Protein AF-L1I9V6-F1 (afdb_monomer)

Sequence (217 aa):
MFQSLVSAFLAAYLTDRIFLHDGFLMEEFLDFPRFTSTNYSQIFHLFGSRHVFLNSQYFMYTGVQDMMLCDDLSSRFSEQFVFLESDQYFAGLLINNDYYALELQRLFGDKMFGIISSFLFQLRPEIDREVTEFYEANLAGRRSVGIHVRTHTLGHPGKCASLAGGATSYGEDELIPAVMLVTDNPSIRQEAYRNLGDQLVIREGPITRSNLEGQVD

Nearest PDB structures (foldseek):
  3six-assembly1_A  TM=5.657E-01  e=7.111E-04  Bradyrhizobium sp. WM9
  2hhc-assembly1_A  TM=5.957E-01  e=1.174E-03  Bradyrhizobium sp. WM9
  6x5h-assembly2_C  TM=5.525E-01  e=7.571E-04  Homo sapiens
  3siw-assembly1_A  TM=5.805E-01  e=3.002E-03  Bradyrhizobium sp. WM9
  2ocx-assembly1_A  TM=5.418E-01  e=3.002E-03  Bradyrhizobium sp. WM9

Foldseek 3Di:
DLLVLLQQVVLCVLQVHDDADPCVVPVQWWDQPVCNPRHVVVVCVVQNPVRDVVQEDEDEPVPCLCVLQEHRSNVVRPGPYYHYHDPDNNVVSNCNYPVCVVVCCVPANPRSSVVSSVNRTDTDPLLVVVVVVLCVVQPPPFAADEDEDEDDPDPDLVVRLVVVVVQPPDPPPDGRGAYEYHYPDVVNVVSCCVPVPSSYDYDPDDSDRDPPVPDDD

Solvent-accessible surface area (backbone atoms only — not comparable to full-atom values): 13152 Å² total; per-residue (Å²): 79,74,48,16,53,50,23,52,44,50,55,20,60,76,49,80,43,87,71,59,46,83,52,80,86,44,62,80,55,30,39,39,88,91,51,83,77,31,48,51,71,54,51,39,72,74,62,32,58,70,55,48,62,77,37,49,43,81,43,54,49,95,80,37,58,66,48,49,29,71,50,59,56,57,74,68,61,70,50,86,38,77,46,78,49,58,68,53,68,50,46,70,36,36,53,67,9,85,90,38,22,69,58,46,46,70,76,38,48,99,43,40,68,60,57,49,44,62,71,55,46,40,66,31,70,72,54,46,48,52,54,46,55,50,37,60,76,73,45,60,99,50,58,69,45,82,44,78,49,77,82,73,93,64,97,59,76,73,67,62,60,57,62,62,62,68,74,63,83,62,63,100,85,59,80,82,48,36,35,37,52,47,64,82,44,70,66,60,52,55,50,44,51,74,75,45,48,92,32,55,42,67,80,81,74,76,87,74,78,76,77,75,90,73,78,86,131

Radius of gyration: 22.08 Å; Cα contacts (8 Å, |Δi|>4): 228; chains: 1; bounding box: 55×36×51 Å

Structure (mmCIF, N/CA/C/O backbone):
data_AF-L1I9V6-F1
#
_entry.id   AF-L1I9V6-F1
#
loop_
_atom_site.group_PDB
_atom_site.id
_atom_site.type_symbol
_atom_site.label_atom_id
_atom_site.label_alt_id
_atom_site.label_comp_id
_atom_site.label_asym_id
_atom_site.label_entity_id
_atom_site.label_seq_id
_atom_site.pdbx_PDB_ins_code
_atom_site.Cartn_x
_atom_site.Cartn_y
_atom_site.Cartn_z
_atom_site.occupancy
_atom_site.B_iso_or_equiv
_atom_site.auth_seq_id
_atom_site.auth_comp_id
_atom_site.auth_asym_id
_atom_s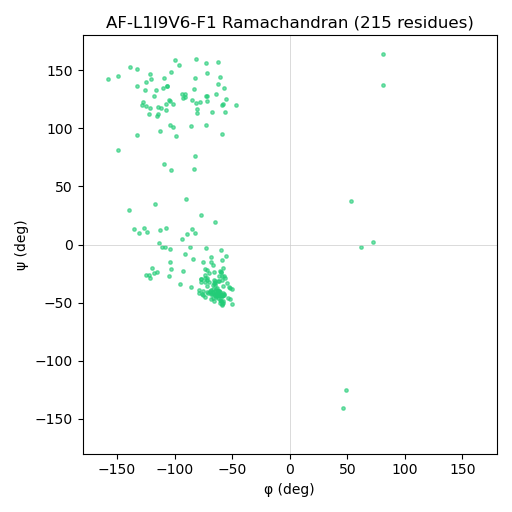ite.auth_atom_id
_atom_site.pdbx_PDB_model_num
ATOM 1 N N . MET A 1 1 ? -1.255 5.259 -0.948 1.00 74.25 1 MET A N 1
ATOM 2 C CA . MET A 1 1 ? 0.188 5.213 -0.606 1.00 74.25 1 MET A CA 1
ATOM 3 C C . MET A 1 1 ? 0.663 3.803 -0.241 1.00 74.25 1 MET A C 1
ATOM 5 O O . MET A 1 1 ? 1.306 3.201 -1.081 1.00 74.25 1 MET A O 1
ATOM 9 N N . PHE A 1 2 ? 0.297 3.193 0.901 1.00 84.19 2 PHE A N 1
ATOM 10 C CA . PHE A 1 2 ? 0.685 1.788 1.195 1.00 84.19 2 PHE A CA 1
ATOM 11 C C . PHE A 1 2 ? 0.312 0.798 0.095 1.00 84.19 2 PHE A C 1
ATOM 13 O O . PHE A 1 2 ? 1.106 -0.026 -0.349 1.00 84.19 2 PHE A O 1
ATOM 20 N N . GLN A 1 3 ? -0.921 0.930 -0.373 1.00 89.31 3 GLN A N 1
ATOM 21 C CA . GLN A 1 3 ? -1.469 0.101 -1.429 1.00 89.31 3 GLN A CA 1
ATOM 22 C C . GLN A 1 3 ? -0.742 0.258 -2.768 1.00 89.31 3 GLN A C 1
ATOM 24 O O . GLN A 1 3 ? -0.550 -0.737 -3.470 1.00 89.31 3 GLN A O 1
ATOM 29 N N . SER A 1 4 ? -0.306 1.471 -3.114 1.00 89.88 4 SER A N 1
ATOM 30 C CA . SER A 1 4 ? 0.431 1.693 -4.356 1.00 89.88 4 SER A CA 1
ATOM 31 C C . SER A 1 4 ? 1.845 1.123 -4.278 1.00 89.88 4 SER A C 1
ATOM 33 O O . SER A 1 4 ? 2.281 0.514 -5.247 1.00 89.88 4 SER A O 1
ATOM 35 N N . LEU A 1 5 ? 2.510 1.185 -3.118 1.00 89.94 5 LEU A N 1
ATOM 36 C CA . LEU A 1 5 ? 3.811 0.533 -2.905 1.00 89.94 5 LEU A CA 1
ATOM 37 C C . LEU A 1 5 ? 3.730 -0.995 -3.026 1.00 89.94 5 LEU A C 1
ATOM 39 O O . LEU A 1 5 ? 4.548 -1.588 -3.722 1.00 89.94 5 LEU A O 1
ATOM 43 N N . VAL A 1 6 ? 2.714 -1.630 -2.428 1.00 92.25 6 VAL A N 1
ATOM 44 C CA . VAL A 1 6 ? 2.461 -3.078 -2.602 1.00 92.25 6 VAL A CA 1
ATOM 45 C C . VAL A 1 6 ? 2.280 -3.430 -4.077 1.00 92.25 6 VAL A C 1
ATOM 47 O O . VAL A 1 6 ? 2.829 -4.418 -4.559 1.00 92.25 6 VAL A O 1
ATOM 50 N N . SER A 1 7 ? 1.520 -2.610 -4.800 1.00 93.62 7 SER A N 1
ATOM 51 C CA . SER A 1 7 ? 1.242 -2.838 -6.217 1.00 93.62 7 SER A CA 1
ATOM 52 C C . SER A 1 7 ? 2.486 -2.637 -7.089 1.00 93.62 7 SER A C 1
ATOM 54 O O . SER A 1 7 ? 2.742 -3.434 -7.987 1.00 93.62 7 SER A O 1
ATOM 56 N N . ALA A 1 8 ? 3.296 -1.616 -6.799 1.00 92.44 8 ALA A N 1
ATOM 57 C CA . ALA A 1 8 ? 4.539 -1.336 -7.510 1.00 92.44 8 ALA A CA 1
ATOM 58 C C . ALA A 1 8 ? 5.608 -2.405 -7.246 1.00 92.44 8 ALA A C 1
ATOM 60 O O . ALA A 1 8 ? 6.283 -2.833 -8.180 1.00 92.44 8 ALA A O 1
ATOM 61 N N . PHE A 1 9 ? 5.714 -2.897 -6.008 1.00 93.38 9 PHE A N 1
ATOM 62 C CA . PHE A 1 9 ? 6.562 -4.044 -5.690 1.00 93.38 9 PHE A CA 1
ATOM 63 C C . PHE A 1 9 ? 6.142 -5.286 -6.477 1.00 93.38 9 PHE A C 1
ATOM 65 O O . PHE A 1 9 ? 6.995 -5.977 -7.024 1.00 93.38 9 PHE A O 1
ATOM 72 N N . LEU A 1 10 ? 4.836 -5.552 -6.580 1.00 94.75 10 LEU A N 1
ATOM 73 C CA . LEU A 1 10 ? 4.344 -6.689 -7.353 1.00 94.75 10 LEU A CA 1
ATOM 74 C C . LEU A 1 10 ? 4.690 -6.564 -8.840 1.00 94.75 10 LEU A C 1
ATOM 76 O O . LEU A 1 10 ? 5.146 -7.530 -9.440 1.00 94.75 10 LEU A O 1
ATOM 80 N N . ALA A 1 11 ? 4.530 -5.374 -9.423 1.00 94.44 11 ALA A N 1
ATOM 81 C CA . ALA A 1 11 ? 4.930 -5.123 -10.805 1.00 94.44 11 ALA A CA 1
ATOM 82 C C . ALA A 1 11 ? 6.442 -5.324 -11.010 1.00 94.44 11 ALA A C 1
ATOM 84 O O . ALA A 1 11 ? 6.854 -5.905 -12.011 1.00 94.44 11 ALA A O 1
ATOM 85 N N . ALA A 1 12 ? 7.272 -4.898 -10.052 1.00 94.19 12 ALA A N 1
ATOM 86 C CA . ALA A 1 12 ? 8.711 -5.142 -10.092 1.00 94.19 12 ALA A CA 1
ATOM 87 C C . ALA A 1 12 ? 9.039 -6.643 -9.999 1.00 94.19 12 ALA A C 1
ATOM 89 O O . ALA A 1 12 ? 9.844 -7.136 -10.782 1.00 94.19 12 ALA A O 1
ATOM 90 N N . TYR A 1 13 ? 8.366 -7.380 -9.110 1.00 94.38 13 TYR A N 1
ATOM 91 C CA . TYR A 1 13 ? 8.517 -8.830 -8.973 1.00 94.38 13 TYR A CA 1
ATOM 92 C C . TYR A 1 13 ? 8.175 -9.578 -10.268 1.00 94.38 13 TYR A C 1
ATOM 94 O O . TYR A 1 13 ? 8.966 -10.393 -10.723 1.00 94.38 13 TYR A O 1
ATOM 102 N N . LEU A 1 14 ? 7.035 -9.262 -10.891 1.00 94.88 14 LEU A N 1
ATOM 103 C CA . LEU A 1 14 ? 6.565 -9.917 -12.121 1.00 94.88 14 LEU A CA 1
ATOM 104 C C . LEU A 1 14 ? 7.439 -9.639 -13.350 1.00 94.88 14 LEU A C 1
ATOM 106 O O . LEU A 1 14 ? 7.329 -10.341 -14.351 1.00 94.88 14 LEU A O 1
ATOM 110 N N . THR A 1 15 ? 8.271 -8.601 -13.290 1.00 94.88 15 THR A N 1
ATOM 111 C CA . THR A 1 15 ? 9.128 -8.172 -14.403 1.00 94.88 15 THR A CA 1
ATOM 112 C C . THR A 1 15 ? 10.614 -8.374 -14.116 1.00 94.88 15 THR A C 1
ATOM 114 O O . THR A 1 15 ? 11.450 -7.835 -14.839 1.00 94.88 15 THR A O 1
ATOM 117 N N . ASP A 1 16 ? 10.953 -9.123 -13.059 1.00 94.06 16 ASP A N 1
ATOM 118 C CA . ASP A 1 16 ? 12.329 -9.364 -12.603 1.00 94.06 16 ASP A CA 1
ATOM 119 C C . ASP A 1 16 ? 13.136 -8.067 -12.376 1.00 94.06 16 ASP A C 1
ATOM 121 O O . ASP A 1 16 ? 14.338 -7.977 -12.648 1.00 94.06 16 ASP A O 1
ATOM 125 N N . ARG A 1 17 ? 12.474 -7.022 -11.863 1.00 92.69 17 ARG A N 1
ATOM 126 C CA . ARG A 1 17 ? 13.063 -5.698 -11.622 1.00 92.69 17 ARG A CA 1
ATOM 127 C C . ARG A 1 17 ? 13.371 -5.456 -10.153 1.00 92.69 17 ARG A C 1
ATOM 129 O O . ARG A 1 17 ? 12.662 -5.888 -9.246 1.00 92.69 17 ARG A O 1
ATOM 136 N N . ILE A 1 18 ? 14.418 -4.666 -9.922 1.00 90.75 18 ILE A N 1
ATOM 137 C CA . ILE A 1 18 ? 14.729 -4.141 -8.592 1.00 90.75 18 ILE A CA 1
ATOM 138 C C . ILE A 1 18 ? 13.690 -3.077 -8.237 1.00 90.75 18 ILE A C 1
ATOM 140 O O . ILE A 1 18 ? 13.521 -2.091 -8.954 1.00 90.75 18 ILE A O 1
ATOM 144 N N . PHE A 1 19 ? 13.021 -3.274 -7.105 1.00 90.38 19 PHE A N 1
ATOM 145 C CA . PHE A 1 19 ? 12.087 -2.307 -6.550 1.00 90.38 19 PHE A CA 1
ATOM 146 C C . PHE A 1 19 ? 12.839 -1.214 -5.783 1.00 90.38 19 PHE A C 1
ATOM 148 O O . PHE A 1 19 ? 13.566 -1.507 -4.833 1.00 90.38 19 PHE A O 1
ATOM 155 N N . LEU A 1 20 ? 12.645 0.040 -6.194 1.00 88.56 20 LEU A N 1
ATOM 156 C CA . LEU A 1 20 ? 13.129 1.232 -5.499 1.00 88.56 20 LEU A CA 1
ATOM 157 C C . LEU A 1 20 ? 11.938 2.127 -5.156 1.00 88.56 20 LEU A C 1
ATOM 159 O O . LEU A 1 20 ? 10.976 2.192 -5.922 1.00 88.56 20 LEU A O 1
ATOM 163 N N . HIS A 1 21 ? 12.000 2.828 -4.027 1.00 84.62 21 HIS A N 1
ATOM 164 C CA . HIS A 1 21 ? 10.910 3.685 -3.570 1.00 84.62 21 HIS A CA 1
ATOM 165 C C . HIS A 1 21 ? 11.432 5.001 -2.994 1.00 84.62 21 HIS A C 1
ATOM 167 O O . HIS A 1 21 ? 12.538 5.077 -2.467 1.00 84.62 21 HIS A O 1
ATOM 173 N N . ASP A 1 22 ? 10.612 6.046 -3.065 1.00 74.44 22 ASP A N 1
ATOM 174 C CA . ASP A 1 22 ? 10.814 7.249 -2.260 1.00 74.44 22 ASP A CA 1
ATOM 175 C C . ASP A 1 22 ? 9.889 7.160 -1.051 1.00 74.44 22 ASP A C 1
ATOM 177 O O . ASP A 1 22 ? 8.686 7.417 -1.126 1.00 74.44 22 ASP A O 1
ATOM 181 N N . GLY A 1 23 ? 10.428 6.622 0.040 1.00 61.19 23 GLY A N 1
ATOM 182 C CA . GLY A 1 23 ? 9.666 6.262 1.231 1.00 61.19 23 GLY A CA 1
ATOM 183 C C . GLY A 1 23 ? 9.451 7.408 2.209 1.00 61.19 23 GLY A C 1
ATOM 184 O O . GLY A 1 23 ? 9.041 7.119 3.327 1.00 61.19 23 GLY A O 1
ATOM 185 N N . PHE A 1 24 ? 9.710 8.667 1.831 1.00 60.31 24 PHE A N 1
ATOM 186 C CA . PHE A 1 24 ? 9.844 9.783 2.779 1.00 60.31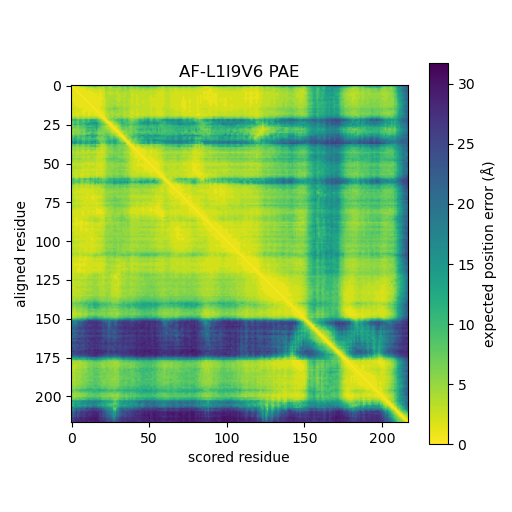 24 PHE A CA 1
ATOM 187 C C . PHE A 1 24 ? 8.697 9.895 3.799 1.00 60.31 24 PHE A C 1
ATOM 189 O O . PHE A 1 24 ? 8.927 10.167 4.969 1.00 60.31 24 PHE A O 1
ATOM 196 N N . LEU A 1 25 ? 7.453 9.632 3.387 1.00 56.88 25 LEU A N 1
ATOM 197 C CA . LEU A 1 25 ? 6.286 9.714 4.279 1.00 56.88 25 LEU A CA 1
ATOM 198 C C . LEU A 1 25 ? 6.037 8.445 5.113 1.00 56.88 25 LEU A C 1
ATOM 200 O O . LEU A 1 25 ? 5.197 8.454 6.009 1.00 56.88 25 LEU A O 1
ATOM 204 N N . MET A 1 26 ? 6.705 7.338 4.792 1.00 63.84 26 MET A N 1
ATOM 205 C CA . MET A 1 26 ? 6.476 6.016 5.382 1.00 63.84 26 MET A CA 1
ATOM 206 C C . MET A 1 26 ? 7.565 5.628 6.387 1.00 63.84 26 MET A C 1
ATOM 208 O O . MET A 1 26 ? 7.254 4.908 7.333 1.00 63.84 26 MET A O 1
ATOM 212 N N . GLU A 1 27 ? 8.789 6.148 6.233 1.00 66.44 27 GLU A N 1
ATOM 213 C CA . GLU A 1 27 ? 9.902 5.973 7.187 1.00 66.44 27 GLU A CA 1
ATOM 214 C C . GLU A 1 27 ? 9.560 6.476 8.599 1.00 66.44 27 GLU A C 1
ATOM 216 O O . GLU A 1 27 ? 10.163 6.056 9.582 1.00 66.44 27 GLU A O 1
ATOM 221 N N . GLU A 1 28 ? 8.551 7.342 8.733 1.00 67.94 28 GLU A N 1
ATOM 222 C CA . GLU A 1 28 ? 8.072 7.802 10.038 1.00 67.94 28 GLU A CA 1
ATOM 223 C C . GLU A 1 28 ? 7.478 6.663 10.884 1.00 67.94 28 GLU A C 1
ATOM 225 O O . GLU A 1 28 ? 7.680 6.624 12.099 1.00 67.94 28 GLU A O 1
ATOM 230 N N . PHE A 1 29 ? 6.757 5.735 10.250 1.00 64.06 29 PHE A N 1
ATOM 231 C CA . PHE A 1 29 ? 5.959 4.711 10.936 1.00 64.06 29 PHE A CA 1
ATOM 232 C C . PHE A 1 29 ? 6.463 3.295 10.694 1.00 64.06 29 PHE A C 1
ATOM 234 O O . PHE A 1 29 ? 6.175 2.392 11.485 1.00 64.06 29 PHE A O 1
ATOM 241 N N . LEU A 1 30 ? 7.173 3.091 9.587 1.00 71.69 30 LEU A N 1
ATOM 242 C CA . LEU A 1 30 ? 7.540 1.775 9.111 1.00 71.69 30 LEU A CA 1
ATOM 243 C C . LEU A 1 30 ? 9.005 1.713 8.734 1.00 71.69 30 LEU A C 1
ATOM 245 O O . LEU A 1 30 ? 9.522 2.563 8.014 1.00 71.69 30 LEU A O 1
ATOM 249 N N . ASP A 1 31 ? 9.622 0.625 9.159 1.00 71.50 31 ASP A N 1
ATOM 250 C CA . ASP A 1 31 ? 10.885 0.184 8.624 1.00 71.50 31 ASP A CA 1
ATOM 251 C C . ASP A 1 31 ? 10.656 -0.604 7.335 1.00 71.50 31 ASP A C 1
ATOM 253 O O . ASP A 1 31 ? 9.725 -1.408 7.194 1.00 71.50 31 ASP A O 1
ATOM 257 N N . PHE A 1 32 ? 11.584 -0.396 6.407 1.00 73.31 32 PHE A N 1
ATOM 258 C CA . PHE A 1 32 ? 11.745 -1.173 5.188 1.00 73.31 32 PHE A CA 1
ATOM 259 C C . PHE A 1 32 ? 13.020 -2.010 5.330 1.00 73.31 32 PHE A C 1
ATOM 261 O O . PHE A 1 32 ? 14.020 -1.743 4.661 1.00 73.31 32 PHE A O 1
ATOM 268 N N . PRO A 1 33 ? 13.042 -3.024 6.214 1.00 59.59 33 PRO A N 1
ATOM 269 C CA . PRO A 1 33 ? 14.274 -3.714 6.613 1.00 59.59 33 PRO A CA 1
ATOM 270 C C . PRO A 1 33 ? 14.994 -4.388 5.439 1.00 59.59 33 PRO A C 1
ATOM 272 O O . PRO A 1 33 ? 16.197 -4.625 5.492 1.00 59.59 33 PRO A O 1
ATOM 275 N N . ARG A 1 34 ? 14.263 -4.697 4.362 1.00 66.38 34 ARG A N 1
ATOM 276 C CA . ARG A 1 34 ? 14.794 -5.333 3.149 1.00 66.38 34 ARG A CA 1
ATOM 277 C C . ARG A 1 34 ? 15.254 -4.334 2.086 1.00 66.38 34 ARG A C 1
ATOM 279 O O . ARG A 1 34 ? 15.849 -4.748 1.098 1.00 66.38 34 ARG A O 1
ATOM 286 N N . PHE A 1 35 ? 14.983 -3.047 2.294 1.00 69.69 35 PHE A N 1
ATOM 287 C CA . PHE A 1 35 ? 15.141 -1.983 1.307 1.00 69.69 35 PHE A CA 1
ATOM 288 C C . PHE A 1 35 ? 15.711 -0.692 1.931 1.00 69.69 35 PHE A C 1
ATOM 290 O O . PHE A 1 35 ? 15.481 0.410 1.450 1.00 69.69 35 PHE A O 1
ATOM 297 N N . THR A 1 36 ? 16.526 -0.823 2.983 1.00 58.00 36 THR A N 1
ATOM 298 C CA . THR A 1 36 ? 17.087 0.274 3.805 1.00 58.00 36 THR A CA 1
ATOM 299 C C . THR A 1 36 ? 17.949 1.302 3.053 1.00 58.00 36 THR A C 1
ATOM 301 O O . THR A 1 36 ? 18.400 2.281 3.637 1.00 58.00 36 THR A O 1
ATOM 304 N N . SER A 1 37 ? 18.203 1.091 1.761 1.00 59.53 37 SER A N 1
ATOM 305 C CA . SER A 1 37 ? 19.014 1.955 0.893 1.00 59.53 37 SER A CA 1
ATOM 306 C C . SER A 1 37 ? 18.374 2.211 -0.477 1.00 59.53 37 SER A C 1
ATOM 308 O O . SER A 1 37 ? 19.025 2.742 -1.372 1.00 59.53 37 SER A O 1
ATOM 310 N N . THR A 1 38 ? 17.092 1.888 -0.672 1.00 62.44 38 THR A N 1
ATOM 311 C CA . THR A 1 38 ? 16.447 1.979 -1.991 1.00 62.44 38 THR A CA 1
ATOM 312 C C . THR A 1 38 ? 15.796 3.320 -2.282 1.00 62.44 38 THR A C 1
ATOM 314 O O . THR A 1 38 ? 14.733 3.365 -2.901 1.00 62.44 38 THR A O 1
ATOM 317 N N . ASN A 1 39 ? 16.427 4.419 -1.871 1.00 74.00 39 ASN A N 1
ATOM 318 C CA . ASN A 1 39 ? 16.006 5.728 -2.348 1.00 74.00 39 ASN A CA 1
ATOM 319 C C . ASN A 1 39 ? 16.317 5.806 -3.846 1.00 74.00 39 ASN A C 1
ATOM 321 O O . ASN A 1 39 ? 17.485 5.802 -4.246 1.00 74.00 39 ASN A O 1
ATOM 325 N N . TYR A 1 40 ? 15.279 5.891 -4.680 1.00 81.00 40 TYR A N 1
ATOM 326 C CA . TYR A 1 40 ? 15.462 5.933 -6.130 1.00 81.00 40 TYR A CA 1
ATOM 327 C C . TYR A 1 40 ? 16.316 7.135 -6.574 1.00 81.00 40 TYR A C 1
ATOM 329 O O . TYR A 1 40 ? 16.988 7.043 -7.593 1.00 81.00 40 TYR A O 1
ATOM 337 N N . SER A 1 41 ? 16.398 8.218 -5.791 1.00 81.12 41 SER A N 1
ATOM 338 C CA . SER A 1 41 ? 17.284 9.362 -6.058 1.00 81.12 41 SER A CA 1
ATOM 339 C C . SER A 1 41 ? 18.755 8.949 -6.200 1.00 81.12 41 SER A C 1
ATOM 341 O O . SER A 1 41 ? 19.502 9.561 -6.965 1.00 81.12 41 SER A O 1
ATOM 343 N N . GLN A 1 42 ? 19.178 7.865 -5.536 1.00 80.88 42 GLN A N 1
ATOM 344 C CA . GLN A 1 42 ? 20.537 7.333 -5.662 1.00 80.88 42 GLN A CA 1
ATOM 345 C C . GLN A 1 42 ? 20.868 6.885 -7.093 1.00 80.88 42 GLN A C 1
ATOM 347 O O . GLN A 1 42 ? 22.028 6.972 -7.498 1.00 80.88 42 GLN A O 1
ATOM 352 N N . ILE A 1 43 ? 19.879 6.489 -7.905 1.00 87.25 43 ILE A N 1
ATOM 353 C CA . ILE A 1 43 ? 20.131 6.088 -9.299 1.00 87.25 43 ILE A CA 1
ATOM 354 C C . ILE A 1 43 ? 20.637 7.265 -10.140 1.00 87.25 43 ILE A C 1
ATOM 356 O O . ILE A 1 43 ? 21.478 7.076 -11.016 1.00 87.25 43 ILE A O 1
ATOM 360 N N . PHE A 1 44 ? 20.194 8.491 -9.846 1.00 89.31 44 PHE A N 1
ATOM 361 C CA . PHE A 1 44 ? 20.653 9.689 -10.553 1.00 89.31 44 PHE A CA 1
ATOM 362 C C . PHE A 1 44 ? 22.104 10.017 -10.209 1.00 89.31 44 PHE A C 1
ATOM 364 O O . PHE A 1 44 ? 22.839 10.489 -11.075 1.00 89.31 44 PHE A O 1
ATOM 371 N N . HIS A 1 45 ? 22.535 9.716 -8.982 1.00 87.06 45 HIS A N 1
ATOM 372 C CA . HIS A 1 45 ? 23.931 9.847 -8.574 1.00 87.06 45 HIS A CA 1
ATOM 373 C C . HIS A 1 45 ? 24.823 8.772 -9.206 1.00 87.06 45 HIS A C 1
ATOM 375 O O . HIS A 1 45 ? 25.929 9.084 -9.638 1.00 87.06 45 HIS A O 1
ATOM 381 N N . LEU A 1 46 ? 24.345 7.526 -9.287 1.00 89.00 46 LEU A N 1
ATOM 382 C CA . LEU A 1 46 ? 25.121 6.395 -9.806 1.00 89.00 46 LEU A CA 1
ATOM 383 C C . LEU A 1 46 ? 25.262 6.406 -11.332 1.00 89.00 46 LEU A C 1
ATOM 385 O O . LEU A 1 46 ? 26.345 6.151 -11.852 1.00 89.00 46 LEU A O 1
ATOM 389 N N . PHE A 1 47 ? 24.178 6.693 -12.053 1.00 91.25 47 P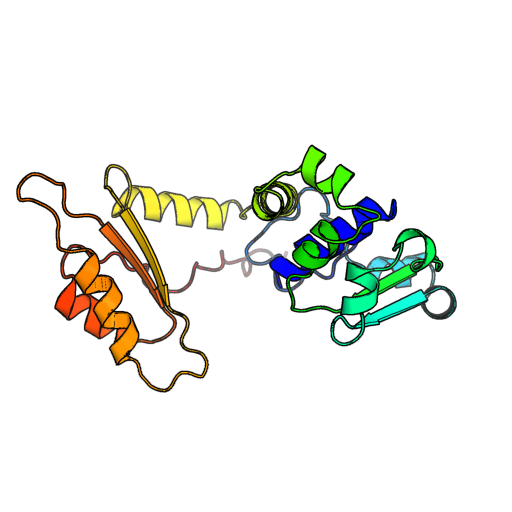HE A N 1
ATOM 390 C CA . PHE A 1 47 ? 24.144 6.604 -13.516 1.00 91.25 47 PHE A CA 1
ATOM 391 C C . PHE A 1 47 ? 24.218 7.970 -14.212 1.00 91.25 47 PHE A C 1
ATOM 393 O O . PHE A 1 47 ? 24.498 8.041 -15.407 1.00 91.25 47 PHE A O 1
ATOM 400 N N . GLY A 1 48 ? 23.995 9.062 -13.479 1.00 94.25 48 GLY A N 1
ATOM 401 C CA . GLY A 1 48 ? 23.922 10.414 -14.022 1.00 94.25 48 GLY A CA 1
ATOM 402 C C . GLY A 1 48 ? 22.556 10.727 -14.639 1.00 94.25 48 GLY A C 1
ATOM 403 O O . GLY A 1 48 ? 21.981 9.936 -15.390 1.00 94.25 48 GLY A O 1
ATOM 404 N N . SER A 1 49 ? 22.042 11.931 -14.376 1.00 93.38 49 SER A N 1
ATOM 405 C CA . SER A 1 49 ? 20.661 12.303 -14.720 1.00 93.38 49 SER A CA 1
ATOM 406 C C . SER A 1 49 ? 20.325 12.178 -16.204 1.00 93.38 49 SER A C 1
ATOM 408 O O . SER A 1 49 ? 19.218 11.780 -16.554 1.00 93.38 49 SER A O 1
ATOM 410 N N . ARG A 1 50 ? 21.281 12.482 -17.090 1.00 95.00 50 ARG A N 1
ATOM 411 C CA . ARG A 1 50 ? 21.073 12.372 -18.540 1.00 95.00 50 ARG A CA 1
ATOM 412 C C . ARG A 1 50 ? 20.891 10.921 -18.987 1.00 95.00 50 ARG A C 1
ATOM 414 O O . ARG A 1 50 ? 20.047 10.669 -19.839 1.00 95.00 50 ARG A O 1
ATOM 421 N N . HIS A 1 51 ? 21.672 9.990 -18.435 1.00 95.44 51 HIS A N 1
ATOM 422 C CA . HIS A 1 51 ? 21.553 8.567 -18.766 1.00 95.44 51 HIS A CA 1
ATOM 423 C C . HIS A 1 51 ? 20.220 8.014 -18.275 1.00 95.44 51 HIS A C 1
ATOM 425 O O . HIS A 1 51 ? 19.514 7.368 -19.043 1.00 95.44 51 HIS A O 1
ATOM 431 N N . VAL A 1 52 ? 19.850 8.336 -17.032 1.00 94.06 52 VAL A N 1
ATOM 432 C CA . VAL A 1 52 ? 18.566 7.924 -16.455 1.00 94.06 52 VAL A CA 1
ATOM 433 C C . VAL A 1 52 ? 17.408 8.429 -17.309 1.00 94.06 52 VAL A C 1
ATOM 435 O O . VAL A 1 52 ? 16.579 7.631 -17.724 1.00 94.06 52 VAL A O 1
ATOM 438 N N . PHE A 1 53 ? 17.391 9.719 -17.654 1.00 92.56 53 PHE A N 1
ATOM 439 C CA . PHE A 1 53 ? 16.320 10.306 -18.461 1.00 92.56 53 PHE A CA 1
ATOM 440 C C . PHE A 1 53 ? 16.165 9.631 -19.833 1.00 92.56 53 PHE A C 1
ATOM 442 O O . PHE A 1 53 ? 15.049 9.330 -20.246 1.00 92.56 53 PHE A O 1
ATOM 449 N N . LEU A 1 54 ? 17.275 9.357 -20.530 1.00 94.75 54 LEU A N 1
ATOM 450 C CA . LEU A 1 54 ? 17.246 8.778 -21.879 1.00 94.75 54 LEU A CA 1
ATOM 451 C C . LEU A 1 54 ? 16.867 7.292 -21.920 1.00 94.75 54 LEU A C 1
ATOM 453 O O . LEU A 1 54 ? 16.450 6.827 -22.973 1.00 94.75 54 LEU A O 1
ATOM 457 N N . ASN A 1 55 ? 17.022 6.567 -20.812 1.00 96.31 55 ASN A N 1
ATOM 458 C CA . ASN A 1 55 ? 16.758 5.126 -20.721 1.00 96.31 55 ASN A CA 1
ATOM 459 C C . ASN A 1 55 ? 15.626 4.847 -19.722 1.00 96.31 55 ASN A C 1
ATOM 461 O O . ASN A 1 55 ? 15.687 3.881 -18.955 1.00 96.31 55 ASN A O 1
ATOM 465 N N . SER A 1 56 ? 14.640 5.750 -19.667 1.00 95.12 56 SER A N 1
ATOM 466 C CA . SER A 1 56 ? 13.517 5.662 -18.738 1.00 95.12 56 SER A CA 1
ATOM 467 C C . SER A 1 56 ? 12.165 5.591 -19.428 1.00 95.12 56 SER A C 1
ATOM 469 O O . SER A 1 56 ? 11.899 6.289 -20.405 1.00 95.12 56 SER A O 1
ATOM 471 N N . GLN A 1 57 ? 11.286 4.783 -18.848 1.00 94.38 57 GLN A N 1
ATOM 472 C CA . GLN A 1 57 ? 9.849 4.808 -19.076 1.00 94.38 57 GLN A CA 1
ATOM 473 C C . GLN A 1 57 ? 9.154 5.410 -17.862 1.00 94.38 57 GLN A C 1
ATOM 475 O O . GLN A 1 57 ? 9.479 5.072 -16.724 1.00 94.38 57 GLN A O 1
ATOM 480 N N . TYR A 1 58 ? 8.185 6.287 -18.111 1.00 91.62 58 TYR A N 1
ATOM 481 C CA . TYR A 1 58 ? 7.388 6.926 -17.072 1.00 91.62 58 TYR A CA 1
ATOM 482 C C . TYR A 1 58 ? 5.920 6.551 -17.224 1.00 91.62 58 TYR A C 1
ATOM 484 O O . TYR A 1 58 ? 5.335 6.725 -18.294 1.00 91.62 58 TYR A O 1
ATOM 492 N N . PHE A 1 59 ? 5.319 6.078 -16.139 1.00 89.56 59 PHE A N 1
ATOM 493 C CA . PHE A 1 59 ? 3.931 5.656 -16.093 1.00 89.56 59 PHE A CA 1
ATOM 494 C C . PHE A 1 59 ? 3.218 6.347 -14.934 1.00 89.56 59 PHE A C 1
ATOM 496 O O . PHE A 1 59 ? 3.558 6.149 -13.770 1.00 89.56 59 PHE A O 1
ATOM 503 N N . MET A 1 60 ? 2.181 7.119 -15.254 1.00 85.69 60 MET A N 1
ATOM 504 C CA . MET A 1 60 ? 1.200 7.580 -14.272 1.00 85.69 60 MET A CA 1
ATOM 505 C C . MET A 1 60 ? 0.025 6.617 -14.250 1.00 85.69 60 MET A C 1
ATOM 507 O O . MET A 1 60 ? -0.559 6.332 -15.298 1.00 85.69 60 MET A O 1
ATOM 511 N N . TYR A 1 61 ? -0.359 6.159 -13.056 1.00 76.38 61 TYR A N 1
ATOM 512 C CA . TYR A 1 61 ? -1.405 5.149 -12.901 1.00 76.38 61 TYR A CA 1
ATOM 513 C C . TYR A 1 61 ? -2.713 5.485 -13.626 1.00 76.38 61 TYR A C 1
ATOM 515 O O . TYR A 1 61 ? -3.347 4.598 -14.193 1.00 76.38 61 TYR A O 1
ATOM 523 N N . THR A 1 62 ? -3.101 6.762 -13.638 1.00 74.38 62 THR A N 1
ATOM 524 C CA . THR A 1 62 ? -4.372 7.230 -14.205 1.00 74.38 62 THR A CA 1
ATOM 525 C C . THR A 1 62 ? -4.565 6.910 -15.690 1.00 74.38 62 THR A C 1
ATOM 527 O O . THR A 1 62 ? -5.701 7.012 -16.148 1.00 74.38 62 THR A O 1
ATOM 530 N N . GLY A 1 63 ? -3.520 6.497 -16.417 1.00 71.81 63 GLY A N 1
ATOM 531 C CA . GLY A 1 63 ? -3.599 6.092 -17.824 1.00 71.81 63 GLY A CA 1
ATOM 532 C C . GLY A 1 63 ? -3.023 4.712 -18.148 1.00 71.81 63 GLY A C 1
ATOM 533 O O . GLY A 1 63 ? -2.768 4.441 -19.317 1.00 71.81 63 GLY A O 1
ATOM 534 N N . VAL A 1 64 ? -2.768 3.855 -17.154 1.00 80.00 64 VAL A N 1
ATOM 535 C CA . VAL A 1 64 ? -2.124 2.543 -17.375 1.00 80.00 64 VAL A CA 1
ATOM 536 C C . VAL A 1 64 ? -2.930 1.358 -16.857 1.00 80.00 64 VAL A C 1
ATOM 538 O O . VAL A 1 64 ? -2.417 0.247 -16.811 1.00 80.00 64 VAL A O 1
ATOM 541 N N . GLN A 1 65 ? -4.189 1.558 -16.476 1.00 88.56 65 GLN A N 1
ATOM 542 C CA . GLN A 1 65 ? -5.039 0.488 -15.950 1.00 88.56 65 GLN A CA 1
ATOM 543 C C . GLN A 1 65 ? -5.223 -0.635 -16.975 1.00 88.56 65 GLN A C 1
ATOM 545 O O . GLN A 1 65 ? -5.054 -1.798 -16.623 1.00 88.56 65 GLN A O 1
ATOM 550 N N . ASP A 1 66 ? -5.476 -0.282 -18.238 1.00 88.38 66 ASP A N 1
ATOM 551 C CA . ASP A 1 66 ? -5.607 -1.252 -19.331 1.00 88.38 66 ASP A CA 1
ATOM 552 C C . ASP A 1 66 ? -4.304 -2.030 -19.542 1.00 88.38 66 ASP A C 1
ATOM 554 O O . ASP A 1 66 ? -4.332 -3.245 -19.702 1.00 88.38 66 ASP A O 1
ATOM 558 N N . MET A 1 67 ? -3.151 -1.354 -19.454 1.00 89.81 67 MET A N 1
ATOM 559 C CA . MET A 1 67 ? -1.845 -2.017 -19.521 1.00 89.81 67 MET A CA 1
ATOM 560 C C . MET A 1 67 ? -1.662 -2.997 -18.354 1.00 89.81 67 MET A C 1
ATOM 562 O O . MET A 1 67 ? -1.256 -4.133 -18.565 1.00 89.81 67 MET A O 1
ATOM 566 N N . MET A 1 68 ? -1.991 -2.588 -17.125 1.00 92.19 68 MET A N 1
ATOM 567 C CA . MET A 1 68 ? -1.873 -3.451 -15.943 1.00 92.19 68 MET A CA 1
ATOM 568 C C . MET A 1 68 ? -2.827 -4.651 -16.001 1.00 92.19 68 MET A C 1
ATOM 570 O O . MET A 1 68 ? -2.506 -5.709 -15.465 1.00 92.19 68 MET A O 1
ATOM 574 N N . LEU A 1 69 ? -3.989 -4.501 -16.636 1.00 94.06 69 LEU A N 1
ATOM 575 C CA . LEU A 1 69 ? -4.993 -5.556 -16.736 1.00 94.06 69 LEU A CA 1
ATOM 576 C C . LEU A 1 69 ? -4.747 -6.513 -17.910 1.00 94.06 69 LEU A C 1
ATOM 578 O O . LEU A 1 69 ? -5.017 -7.698 -17.771 1.00 94.06 69 LEU A O 1
ATOM 582 N N . CYS A 1 70 ? -4.262 -6.021 -19.050 1.00 94.06 70 CYS A N 1
ATOM 583 C CA . CYS A 1 70 ? -4.302 -6.775 -20.306 1.00 94.06 70 CYS A CA 1
ATOM 584 C C . CYS A 1 70 ? -2.928 -7.088 -20.905 1.00 94.06 70 CYS A C 1
ATOM 586 O O . CYS A 1 70 ? -2.822 -8.029 -21.690 1.00 94.06 70 CYS A O 1
ATOM 588 N N . ASP A 1 71 ? -1.893 -6.304 -20.599 1.00 94.81 71 ASP A N 1
ATOM 589 C CA . ASP A 1 71 ? -0.599 -6.444 -21.264 1.00 94.81 71 ASP A CA 1
ATOM 590 C C . ASP A 1 71 ? 0.382 -7.303 -20.458 1.00 94.81 71 ASP A C 1
ATOM 592 O O . ASP A 1 71 ? 0.348 -7.341 -19.225 1.00 94.81 71 ASP A O 1
ATOM 596 N N . ASP A 1 72 ? 1.332 -7.915 -21.169 1.00 95.50 72 ASP A N 1
ATOM 597 C CA . ASP A 1 72 ? 2.563 -8.424 -20.571 1.00 95.50 72 ASP A CA 1
ATOM 598 C C . ASP A 1 72 ? 3.480 -7.247 -20.201 1.00 95.50 72 ASP A C 1
ATOM 600 O O . ASP A 1 72 ? 4.144 -6.637 -21.049 1.00 95.50 72 ASP A O 1
ATOM 604 N N . LEU A 1 73 ? 3.522 -6.928 -18.910 1.00 94.19 73 LEU A N 1
ATOM 605 C CA . LEU A 1 73 ? 4.407 -5.934 -18.319 1.00 94.19 73 LEU A CA 1
ATOM 606 C C . LEU A 1 73 ? 5.880 -6.182 -18.632 1.00 94.19 73 LEU A C 1
ATOM 608 O O . LEU A 1 73 ? 6.598 -5.203 -18.799 1.00 94.19 73 LEU A O 1
ATOM 612 N N . SER A 1 74 ? 6.346 -7.425 -18.768 1.00 92.12 74 SER A N 1
ATOM 613 C CA . SER A 1 74 ? 7.750 -7.694 -19.111 1.00 92.12 74 SER A CA 1
ATOM 614 C C . SER A 1 74 ? 8.086 -7.197 -20.516 1.00 92.12 74 SER A C 1
ATOM 616 O O . SER A 1 74 ? 9.180 -6.691 -20.754 1.00 92.12 74 SER A O 1
ATOM 618 N N . SER A 1 75 ? 7.120 -7.253 -21.439 1.00 92.31 75 SER A N 1
ATOM 619 C CA . SER A 1 75 ? 7.255 -6.647 -22.764 1.00 92.31 75 SER A CA 1
ATOM 620 C C . SER A 1 75 ? 7.063 -5.128 -22.747 1.00 92.31 75 SER A C 1
ATOM 622 O O . SER A 1 75 ? 7.642 -4.439 -23.589 1.00 92.31 75 SER A O 1
ATOM 624 N N . ARG A 1 76 ? 6.216 -4.595 -21.859 1.00 92.12 76 ARG A N 1
ATOM 625 C CA . ARG A 1 76 ? 5.925 -3.152 -21.786 1.00 92.12 76 ARG A CA 1
ATOM 626 C C . ARG A 1 76 ? 7.012 -2.362 -21.082 1.00 92.12 76 ARG A C 1
ATOM 628 O O . ARG A 1 76 ? 7.335 -1.257 -21.507 1.00 92.12 76 ARG A O 1
ATOM 635 N N . PHE A 1 77 ? 7.566 -2.926 -20.021 1.00 94.06 77 PHE A N 1
ATOM 636 C CA . PHE A 1 77 ? 8.687 -2.384 -19.278 1.00 94.06 77 PHE A CA 1
ATOM 637 C C . PHE A 1 77 ? 9.958 -2.774 -20.023 1.00 94.06 77 PHE A C 1
ATOM 639 O O . PHE A 1 77 ? 10.658 -3.707 -19.640 1.00 94.06 77 PHE A O 1
ATOM 646 N N . SER A 1 78 ? 10.231 -2.081 -21.123 1.00 93.25 78 SER A N 1
ATOM 647 C CA . SER A 1 78 ? 11.363 -2.377 -22.004 1.00 93.25 78 SER A CA 1
ATOM 648 C C . SER A 1 78 ? 12.614 -1.572 -21.659 1.00 93.25 78 SER A C 1
ATOM 650 O O . SER A 1 78 ? 13.719 -1.985 -21.997 1.00 93.25 78 SER A O 1
ATOM 652 N N . GLU A 1 79 ? 12.458 -0.430 -20.986 1.00 95.75 79 GLU A N 1
ATOM 653 C CA . GLU A 1 79 ? 13.579 0.451 -20.658 1.00 95.75 79 GLU A CA 1
ATOM 654 C C . GLU A 1 79 ? 14.351 -0.002 -19.414 1.00 95.75 79 GLU A C 1
ATOM 656 O O . GLU A 1 79 ? 13.844 -0.738 -18.557 1.00 95.75 79 GLU A O 1
ATOM 661 N N . GLN A 1 80 ? 15.596 0.467 -19.287 1.00 94.31 80 GLN A N 1
ATOM 662 C CA . GLN A 1 80 ? 16.439 0.162 -18.128 1.00 94.31 80 GLN A CA 1
ATOM 663 C C . GLN A 1 80 ? 15.781 0.642 -16.827 1.00 94.31 80 GLN A C 1
ATOM 665 O O . GLN A 1 80 ? 15.735 -0.103 -15.846 1.00 94.31 80 GLN A O 1
ATOM 670 N N . PHE A 1 81 ? 15.235 1.858 -16.833 1.00 94.50 81 PHE A N 1
ATOM 671 C CA . PHE A 1 81 ? 14.549 2.452 -15.690 1.00 94.50 81 PHE A CA 1
ATOM 672 C C . PHE A 1 81 ? 13.049 2.554 -15.959 1.00 94.50 81 PHE A C 1
ATOM 674 O O . PHE A 1 81 ? 12.624 3.009 -17.019 1.00 94.50 81 PHE A O 1
ATOM 681 N N . VAL A 1 82 ? 12.238 2.169 -14.977 1.00 94.31 82 VAL A N 1
ATOM 682 C CA . VAL A 1 82 ? 10.781 2.315 -15.031 1.00 94.31 82 VAL A CA 1
ATOM 683 C C . VAL A 1 82 ? 10.332 3.089 -13.805 1.00 94.31 82 VAL A C 1
ATOM 685 O O . VAL A 1 82 ? 10.549 2.660 -12.674 1.00 94.31 82 VAL A O 1
ATOM 688 N N . PHE A 1 83 ? 9.711 4.234 -14.046 1.00 92.75 83 PHE A N 1
ATOM 689 C CA . PHE A 1 83 ? 9.142 5.098 -13.026 1.00 92.75 83 PHE A CA 1
ATOM 690 C C . PHE A 1 83 ? 7.630 4.929 -13.037 1.00 92.75 83 PHE A C 1
ATOM 692 O O . PHE A 1 83 ? 6.986 5.126 -14.067 1.00 92.75 83 PHE A O 1
ATOM 699 N N . LEU A 1 84 ? 7.074 4.560 -11.888 1.00 90.38 84 LEU A N 1
ATOM 700 C CA . LEU A 1 84 ? 5.645 4.343 -11.721 1.00 90.38 84 LEU A CA 1
ATOM 701 C C . LEU A 1 84 ? 5.115 5.252 -10.614 1.00 90.38 84 LEU A C 1
ATOM 703 O O . LEU A 1 84 ? 5.427 5.067 -9.438 1.00 90.38 84 LEU A O 1
ATOM 707 N N . GLU A 1 85 ? 4.291 6.219 -10.997 1.00 89.12 85 GLU A N 1
ATOM 708 C CA . GLU A 1 85 ? 3.640 7.155 -10.086 1.00 89.12 85 GLU A CA 1
ATOM 709 C C . GLU A 1 85 ? 2.182 6.727 -9.864 1.00 89.12 85 GLU A C 1
ATOM 711 O O . GLU A 1 85 ? 1.395 6.614 -10.809 1.00 89.12 85 GLU A O 1
ATOM 716 N N . SER A 1 86 ? 1.806 6.458 -8.609 1.00 87.44 86 SER A N 1
ATOM 717 C CA . SER A 1 86 ? 0.451 6.017 -8.263 1.00 87.44 86 SER A CA 1
ATOM 718 C C . SER A 1 86 ? 0.088 6.280 -6.806 1.00 87.44 86 SER A C 1
ATOM 720 O O . SER A 1 86 ? 0.882 6.043 -5.890 1.00 87.44 86 SER A O 1
ATOM 722 N N . ASP A 1 87 ? -1.169 6.655 -6.577 1.00 86.44 87 ASP A N 1
ATOM 723 C CA . ASP A 1 87 ? -1.811 6.667 -5.264 1.00 86.44 87 ASP A CA 1
ATOM 724 C C . ASP A 1 87 ? -2.798 5.497 -5.054 1.00 86.44 87 ASP A C 1
ATOM 726 O O . ASP A 1 87 ? -3.286 5.316 -3.933 1.00 86.44 87 ASP A O 1
ATOM 730 N N . GLN A 1 88 ? -3.028 4.666 -6.082 1.00 88.50 88 GLN A N 1
ATOM 731 C CA . GLN A 1 88 ? -4.066 3.627 -6.133 1.00 88.50 88 GLN A CA 1
ATOM 732 C C . GLN A 1 88 ? -3.557 2.209 -5.833 1.00 88.50 88 GLN A C 1
ATOM 734 O O . GLN A 1 88 ? -2.383 1.883 -6.011 1.00 88.50 88 GLN A O 1
ATOM 739 N N . TYR A 1 89 ? -4.483 1.329 -5.436 1.00 90.62 89 TYR A N 1
ATOM 740 C CA . TYR A 1 89 ? -4.249 -0.114 -5.361 1.00 90.62 89 TYR A CA 1
ATOM 741 C C . TYR A 1 89 ? -4.510 -0.782 -6.716 1.00 90.62 89 TYR A C 1
ATOM 743 O O . TYR A 1 89 ? -5.661 -1.024 -7.071 1.00 90.62 89 TYR A O 1
ATOM 751 N N . PHE A 1 90 ? -3.456 -1.109 -7.464 1.00 91.62 90 PHE A N 1
ATOM 752 C CA . PHE A 1 90 ? -3.585 -1.720 -8.794 1.00 91.62 90 PHE A CA 1
ATOM 753 C C . PHE A 1 90 ? -3.122 -3.170 -8.875 1.00 91.62 90 PHE A C 1
ATOM 755 O O . PHE A 1 90 ? -3.293 -3.806 -9.910 1.00 91.62 90 PHE A O 1
ATOM 762 N N . ALA A 1 91 ? -2.619 -3.742 -7.780 1.00 92.25 91 ALA A N 1
ATOM 763 C CA . ALA A 1 91 ? -2.322 -5.171 -7.726 1.00 92.25 91 ALA A CA 1
ATOM 764 C C . ALA A 1 91 ? -3.570 -6.036 -7.998 1.00 92.25 91 ALA A C 1
ATOM 766 O O . ALA A 1 91 ? -3.458 -7.133 -8.534 1.00 92.25 91 ALA A O 1
ATOM 767 N N . GLY A 1 92 ? -4.767 -5.517 -7.691 1.00 89.75 92 GLY A N 1
ATOM 768 C CA . GLY A 1 92 ? -6.029 -6.155 -8.068 1.00 89.75 92 GLY A CA 1
ATOM 769 C C . GLY A 1 92 ? -6.216 -6.296 -9.583 1.00 89.75 92 GLY A C 1
ATOM 770 O O . GLY A 1 92 ? -6.813 -7.272 -10.017 1.00 89.75 92 GLY A O 1
ATOM 771 N N . LEU A 1 93 ? -5.675 -5.381 -10.396 1.00 93.25 93 LEU A N 1
ATOM 772 C CA . LEU A 1 93 ? -5.688 -5.523 -11.857 1.00 93.25 93 LEU A CA 1
ATOM 773 C C . LEU A 1 93 ? -4.738 -6.638 -12.303 1.00 93.25 93 LEU A C 1
ATOM 775 O O . LEU A 1 93 ? -5.119 -7.463 -13.121 1.00 93.25 93 LEU A O 1
ATOM 779 N N . LEU A 1 94 ? -3.552 -6.722 -11.691 1.00 93.62 94 LEU A N 1
ATOM 780 C CA . LEU A 1 94 ? -2.547 -7.741 -12.012 1.00 93.62 94 LEU A CA 1
ATOM 781 C C . LEU A 1 94 ? -3.015 -9.165 -11.683 1.00 93.62 94 LEU A C 1
ATOM 783 O O . LEU A 1 94 ? -2.712 -10.084 -12.434 1.00 93.62 94 LEU A O 1
ATOM 787 N N . ILE A 1 95 ? -3.800 -9.360 -10.615 1.00 92.25 95 ILE A N 1
ATOM 788 C CA . ILE A 1 95 ? -4.418 -10.670 -10.320 1.00 92.25 95 ILE A CA 1
ATOM 789 C C . ILE A 1 95 ? -5.374 -11.107 -11.438 1.00 92.25 95 ILE A C 1
ATOM 791 O O . ILE A 1 95 ? -5.527 -12.300 -11.679 1.00 92.25 95 ILE A O 1
ATOM 795 N N . ASN A 1 96 ? -6.021 -10.156 -12.110 1.00 91.56 96 ASN A N 1
ATOM 796 C CA . ASN A 1 96 ? -6.960 -10.430 -13.195 1.00 91.56 96 ASN A CA 1
ATOM 797 C C . ASN A 1 96 ? -6.300 -10.387 -14.580 1.00 91.56 96 ASN A C 1
ATOM 799 O O . ASN A 1 96 ? -7.000 -10.497 -15.581 1.00 91.56 96 ASN A O 1
ATOM 803 N N . ASN A 1 97 ? -4.980 -10.212 -14.645 1.00 95.94 97 ASN A N 1
ATOM 804 C CA . ASN A 1 97 ? -4.239 -10.187 -15.895 1.00 95.94 97 ASN A CA 1
ATOM 805 C C . ASN A 1 97 ? -3.896 -11.616 -16.328 1.00 95.94 97 ASN A C 1
ATOM 807 O O . ASN A 1 97 ? -3.256 -12.353 -15.576 1.00 95.94 97 ASN A O 1
ATOM 811 N N . ASP A 1 98 ? -4.284 -11.997 -17.547 1.00 96.00 98 ASP A N 1
ATOM 812 C CA . ASP A 1 98 ? -4.130 -13.359 -18.077 1.00 96.00 98 ASP A CA 1
ATOM 813 C C . ASP A 1 98 ? -2.676 -13.865 -18.080 1.00 96.00 98 ASP A C 1
ATOM 815 O O . ASP A 1 98 ? -2.445 -15.070 -17.956 1.00 96.00 98 ASP A O 1
ATOM 819 N N . TYR A 1 99 ? -1.688 -12.967 -18.164 1.00 96.00 99 TYR A N 1
ATOM 820 C CA . TYR A 1 99 ? -0.269 -13.325 -18.102 1.00 96.00 99 TYR A CA 1
ATOM 821 C C . TYR A 1 99 ? 0.183 -13.740 -16.694 1.00 96.00 99 TYR A C 1
ATOM 823 O O . TYR A 1 99 ? 1.095 -14.556 -16.564 1.00 96.00 99 TYR A O 1
ATOM 831 N N . TYR A 1 100 ? -0.450 -13.214 -15.639 1.00 95.88 100 TYR A N 1
ATOM 832 C CA . TYR A 1 100 ? 0.034 -13.336 -14.255 1.00 95.88 100 TYR A CA 1
ATOM 833 C C . TYR A 1 100 ? -0.936 -14.041 -13.308 1.00 95.88 100 TYR A C 1
ATOM 835 O O . TYR A 1 100 ? -0.511 -14.555 -12.272 1.00 95.88 100 TYR A O 1
ATOM 843 N N . ALA A 1 101 ? -2.225 -14.102 -13.648 1.00 94.12 101 ALA A N 1
ATOM 844 C CA . ALA A 1 101 ? -3.296 -14.561 -12.768 1.00 94.12 101 ALA A CA 1
ATOM 845 C C . ALA A 1 101 ? -3.008 -15.931 -12.141 1.00 94.12 101 ALA A C 1
ATOM 847 O O . ALA A 1 101 ? -3.131 -16.105 -10.928 1.00 94.12 101 ALA A O 1
ATOM 848 N N . LEU A 1 102 ? -2.564 -16.901 -12.950 1.00 94.75 102 LEU A N 1
ATOM 849 C CA . LEU A 1 102 ? -2.282 -18.257 -12.474 1.00 94.75 102 LEU A CA 1
ATOM 850 C C . LEU A 1 102 ? -1.124 -18.289 -11.465 1.00 94.75 102 LEU A C 1
ATOM 852 O O . LEU A 1 102 ? -1.203 -18.978 -10.446 1.00 94.75 102 LEU A O 1
ATOM 856 N N . GLU A 1 103 ? -0.047 -17.553 -11.740 1.00 94.00 103 GLU A N 1
ATOM 857 C CA . GLU A 1 103 ? 1.114 -17.491 -10.856 1.00 94.00 103 GLU A CA 1
ATOM 858 C C . GLU A 1 103 ? 0.783 -16.765 -9.551 1.00 94.00 103 GLU A C 1
ATOM 860 O O . GLU A 1 103 ? 1.070 -17.283 -8.468 1.00 94.00 103 GLU A O 1
ATOM 865 N N . LEU A 1 104 ? 0.122 -15.611 -9.642 1.00 94.62 104 LEU A N 1
ATOM 866 C CA . LEU A 1 104 ? -0.273 -14.818 -8.483 1.00 94.62 104 LEU A CA 1
ATOM 867 C C . LEU A 1 104 ? -1.256 -15.573 -7.588 1.00 94.62 104 LEU A C 1
ATOM 869 O O . LEU A 1 104 ? -1.072 -15.606 -6.368 1.00 94.62 104 LEU A O 1
ATOM 873 N N . GLN A 1 105 ? -2.242 -16.257 -8.176 1.00 93.69 105 GLN A N 1
ATOM 874 C CA . GLN A 1 105 ? -3.179 -17.087 -7.424 1.00 93.69 105 GLN A CA 1
ATOM 875 C C . GLN A 1 105 ? -2.458 -18.228 -6.697 1.00 93.69 105 GLN A C 1
ATOM 877 O O . GLN A 1 105 ? -2.778 -18.525 -5.546 1.00 93.69 105 GLN A O 1
ATOM 882 N N . ARG A 1 106 ? -1.461 -18.853 -7.334 1.00 94.19 106 ARG A N 1
ATOM 883 C CA . ARG A 1 106 ? -0.666 -19.932 -6.729 1.00 94.19 106 ARG A CA 1
ATOM 884 C C . ARG A 1 106 ? 0.206 -19.440 -5.574 1.00 94.19 106 ARG A C 1
ATOM 886 O O . ARG A 1 106 ? 0.324 -20.140 -4.572 1.00 94.19 106 ARG A O 1
ATOM 893 N N . LEU A 1 107 ? 0.856 -18.287 -5.728 1.00 93.06 107 LEU A N 1
ATOM 894 C CA . LEU A 1 107 ? 1.788 -17.750 -4.732 1.00 93.06 107 LEU A CA 1
ATOM 895 C C . LEU A 1 107 ? 1.070 -17.161 -3.520 1.00 93.06 107 LEU A C 1
ATOM 897 O O . LEU A 1 107 ? 1.525 -17.327 -2.389 1.00 93.06 107 LEU A O 1
ATOM 901 N N . PHE A 1 108 ? -0.036 -16.463 -3.758 1.00 93.06 108 PHE A N 1
ATOM 902 C CA . PHE A 1 108 ? -0.625 -15.588 -2.755 1.00 93.06 108 PHE A CA 1
ATOM 903 C C . PHE A 1 108 ? -2.077 -15.919 -2.403 1.00 93.06 108 PHE A C 1
ATOM 905 O O . PHE A 1 108 ? -2.517 -15.603 -1.290 1.00 93.06 108 PHE A O 1
ATOM 912 N N . GLY A 1 109 ? -2.819 -16.531 -3.331 1.00 89.44 109 GLY A N 1
ATOM 913 C CA . GLY A 1 109 ? -4.267 -16.706 -3.234 1.00 89.44 109 GLY A CA 1
ATOM 914 C C . GLY A 1 109 ? -4.977 -15.413 -2.818 1.00 89.44 109 GLY A C 1
ATOM 915 O O . GLY A 1 109 ? -4.560 -14.305 -3.160 1.00 89.44 109 GLY A O 1
ATOM 916 N N . ASP A 1 110 ? -5.993 -15.545 -1.967 1.00 88.31 110 ASP A N 1
ATOM 917 C CA . ASP A 1 110 ? -6.814 -14.414 -1.509 1.00 88.31 110 ASP A CA 1
ATOM 918 C C . ASP A 1 110 ? -6.094 -13.487 -0.505 1.00 88.31 110 ASP A C 1
ATOM 920 O O . ASP A 1 110 ? -6.652 -12.488 -0.051 1.00 88.31 110 ASP A O 1
ATOM 924 N N . LYS A 1 111 ? -4.853 -13.811 -0.112 1.00 92.00 111 LYS A N 1
ATOM 925 C CA . LYS A 1 111 ? -4.099 -13.107 0.943 1.00 92.00 111 LYS A CA 1
ATOM 926 C C . LYS A 1 111 ? -2.949 -12.252 0.413 1.00 92.00 111 LYS A C 1
ATOM 928 O O . LYS A 1 111 ? -2.116 -11.809 1.203 1.00 92.00 111 LYS A O 1
ATOM 933 N N . MET A 1 112 ? -2.906 -11.980 -0.890 1.00 92.56 112 MET A N 1
ATOM 934 C CA . MET A 1 112 ? -1.808 -11.256 -1.542 1.00 92.56 112 MET A CA 1
ATOM 935 C C . MET A 1 112 ? -1.435 -9.942 -0.866 1.00 92.56 112 MET A C 1
ATOM 937 O O . MET A 1 112 ? -0.265 -9.739 -0.546 1.00 92.56 112 MET A O 1
ATOM 941 N N . PHE A 1 113 ? -2.413 -9.072 -0.600 1.00 91.81 113 PHE A N 1
ATOM 942 C CA . PHE A 1 113 ? -2.126 -7.803 0.064 1.00 91.81 113 PHE A CA 1
ATOM 943 C C . PHE A 1 113 ? -1.464 -8.025 1.426 1.00 91.81 113 PHE A C 1
ATOM 945 O O . PHE A 1 113 ? -0.421 -7.439 1.690 1.00 91.81 113 PHE A O 1
ATOM 952 N N . GLY A 1 114 ? -2.027 -8.909 2.257 1.00 91.81 114 GLY A N 1
ATOM 953 C CA . GLY A 1 114 ? -1.489 -9.218 3.580 1.00 91.81 114 GLY A CA 1
ATOM 954 C C . GLY A 1 114 ? -0.056 -9.742 3.508 1.00 91.81 114 GLY A C 1
ATOM 955 O O . GLY A 1 114 ? 0.826 -9.165 4.132 1.00 91.81 114 GLY A O 1
ATOM 956 N N . ILE A 1 115 ? 0.196 -10.757 2.676 1.00 93.25 115 ILE A N 1
ATOM 957 C CA . ILE A 1 115 ? 1.524 -11.373 2.522 1.00 93.25 115 ILE A CA 1
ATOM 958 C C . ILE A 1 115 ? 2.569 -10.346 2.071 1.00 93.25 115 ILE A C 1
ATOM 960 O O . ILE A 1 115 ? 3.621 -10.226 2.697 1.00 93.25 115 ILE A O 1
ATOM 964 N N . ILE A 1 116 ? 2.281 -9.587 1.009 1.00 92.50 116 ILE A N 1
ATOM 965 C CA . ILE A 1 116 ? 3.233 -8.608 0.472 1.00 92.50 116 ILE A CA 1
ATOM 966 C C . ILE A 1 116 ? 3.421 -7.451 1.454 1.00 92.50 116 ILE A C 1
ATOM 968 O O . ILE A 1 116 ? 4.550 -7.036 1.701 1.00 92.50 116 ILE A O 1
ATOM 972 N N . SER A 1 117 ? 2.342 -6.948 2.057 1.00 91.25 117 SER A N 1
ATOM 973 C CA . SER A 1 117 ? 2.427 -5.852 3.027 1.00 91.25 117 SER A CA 1
ATOM 974 C C . SER A 1 117 ? 3.282 -6.226 4.241 1.00 91.25 117 SER A C 1
ATOM 976 O O . SER A 1 117 ? 4.148 -5.447 4.616 1.00 91.25 117 SER A O 1
ATOM 978 N N . SER A 1 118 ? 3.133 -7.435 4.793 1.00 89.00 118 SER A N 1
ATOM 979 C CA . SER A 1 118 ? 3.956 -7.919 5.910 1.00 89.00 118 SER A CA 1
ATOM 980 C C . SER A 1 118 ? 5.408 -8.198 5.518 1.00 89.00 118 SER A C 1
ATOM 982 O O . SER A 1 118 ? 6.291 -8.200 6.372 1.00 89.00 118 SER A O 1
ATOM 984 N N . PHE A 1 119 ? 5.670 -8.469 4.239 1.00 88.69 119 PHE A N 1
ATOM 985 C CA . PHE A 1 119 ? 7.029 -8.609 3.724 1.00 88.69 119 PHE A CA 1
ATOM 986 C C . PHE A 1 119 ? 7.723 -7.252 3.558 1.00 88.69 119 PHE A C 1
ATOM 988 O O . PHE A 1 119 ? 8.910 -7.133 3.870 1.00 88.69 119 PHE A O 1
ATOM 995 N N . LEU A 1 120 ? 6.996 -6.257 3.041 1.00 87.56 120 LEU A N 1
ATOM 996 C CA . LEU A 1 120 ? 7.520 -4.926 2.735 1.00 87.56 120 LEU A CA 1
ATOM 997 C C . LEU A 1 120 ? 7.657 -4.043 3.967 1.00 87.56 120 LEU A C 1
ATOM 999 O O . LEU A 1 120 ? 8.639 -3.314 4.080 1.00 87.56 120 LEU A O 1
ATOM 1003 N N . PHE A 1 121 ? 6.669 -4.092 4.855 1.00 86.88 121 PHE A N 1
ATOM 1004 C CA . PHE A 1 121 ? 6.518 -3.131 5.932 1.00 86.88 121 PHE A CA 1
ATOM 1005 C C . PHE A 1 121 ? 6.667 -3.814 7.284 1.00 86.88 121 PHE A C 1
ATOM 1007 O O . PHE A 1 121 ? 6.027 -4.831 7.559 1.00 86.88 121 PHE A O 1
ATOM 1014 N N . GLN A 1 122 ? 7.464 -3.207 8.154 1.00 86.88 122 GLN A N 1
ATOM 1015 C CA . GLN A 1 122 ? 7.499 -3.533 9.573 1.00 86.88 122 GLN A CA 1
ATOM 1016 C C . GLN A 1 122 ? 7.244 -2.272 10.374 1.00 86.88 122 GLN A C 1
ATOM 1018 O O . GLN A 1 122 ? 7.735 -1.212 10.010 1.00 86.88 122 GLN A O 1
ATOM 1023 N N . LEU A 1 123 ? 6.466 -2.368 11.450 1.00 85.12 123 LEU A N 1
ATOM 1024 C CA . LEU A 1 123 ? 6.341 -1.251 12.381 1.00 85.12 123 LEU A CA 1
ATOM 1025 C C . LEU A 1 123 ? 7.703 -0.966 13.002 1.00 85.12 123 LEU A C 1
ATOM 1027 O O . LEU A 1 123 ? 8.421 -1.893 13.379 1.00 85.12 123 LEU A O 1
ATOM 1031 N N . ARG A 1 124 ? 8.035 0.319 13.126 1.00 85.19 124 ARG A N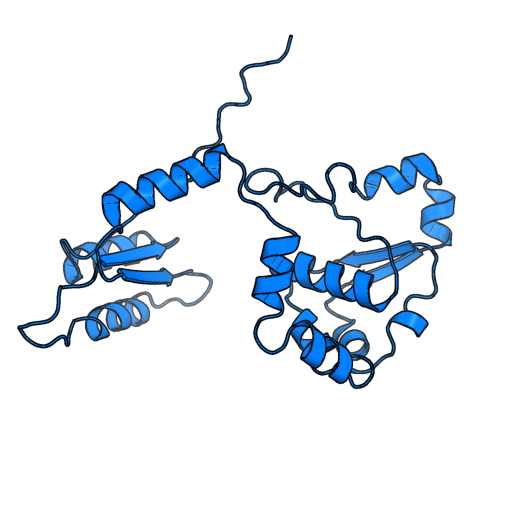 1
ATOM 1032 C CA . ARG A 1 124 ? 9.219 0.723 13.883 1.00 85.19 124 ARG A CA 1
ATOM 1033 C C . ARG A 1 124 ? 9.074 0.270 15.340 1.00 85.19 124 ARG A C 1
ATOM 1035 O O . ARG A 1 124 ? 7.955 0.342 15.862 1.00 85.19 124 ARG A O 1
ATOM 1042 N N . PRO A 1 125 ? 10.155 -0.150 16.020 1.00 87.25 125 PRO A N 1
ATOM 1043 C CA . PRO A 1 125 ? 10.072 -0.703 17.372 1.00 87.25 125 PRO A CA 1
ATOM 1044 C C . PRO A 1 125 ? 9.328 0.188 18.374 1.00 87.25 125 PRO A C 1
ATOM 1046 O O . PRO A 1 125 ? 8.596 -0.309 19.226 1.00 87.25 125 PRO A O 1
ATOM 1049 N N . GLU A 1 126 ? 9.472 1.512 18.276 1.00 85.50 126 GLU A N 1
ATOM 1050 C CA . GLU A 1 126 ? 8.740 2.447 19.133 1.00 85.50 126 GLU A CA 1
ATOM 1051 C C . GLU A 1 126 ? 7.226 2.447 18.888 1.00 85.50 126 GLU A C 1
ATOM 1053 O O . GLU A 1 126 ? 6.459 2.526 19.847 1.00 85.50 126 GLU A O 1
ATOM 1058 N N . ILE A 1 127 ? 6.803 2.330 17.627 1.00 86.94 127 ILE A N 1
ATOM 1059 C CA . ILE A 1 127 ? 5.397 2.312 17.219 1.00 86.94 127 ILE A CA 1
ATOM 1060 C C . ILE A 1 127 ? 4.785 0.972 17.605 1.00 86.94 127 ILE A C 1
ATOM 1062 O O . ILE A 1 127 ? 3.701 0.936 18.179 1.00 86.94 127 ILE A O 1
ATOM 1066 N N . ASP A 1 128 ? 5.496 -0.120 17.327 1.00 89.69 128 ASP A N 1
ATOM 1067 C CA . ASP A 1 128 ? 5.087 -1.473 17.696 1.00 89.69 128 ASP A CA 1
ATOM 1068 C C . ASP A 1 128 ? 4.878 -1.597 19.210 1.00 89.69 128 ASP A C 1
ATOM 1070 O O . ASP A 1 128 ? 3.846 -2.097 19.666 1.00 89.69 128 ASP A O 1
ATOM 1074 N N . ARG A 1 129 ? 5.800 -1.033 20.001 1.00 90.38 129 ARG A N 1
ATOM 1075 C CA . ARG A 1 129 ? 5.663 -0.954 21.456 1.00 90.38 129 ARG A CA 1
ATOM 1076 C C . ARG A 1 129 ? 4.426 -0.163 21.871 1.00 90.38 129 ARG A C 1
ATOM 1078 O O . ARG A 1 129 ? 3.670 -0.646 22.704 1.00 90.38 129 ARG A O 1
ATOM 1085 N N . GLU A 1 130 ? 4.197 1.015 21.295 1.00 89.75 130 GLU A N 1
ATOM 1086 C CA . GLU A 1 130 ? 3.037 1.844 21.645 1.00 89.75 130 GLU A CA 1
ATOM 1087 C C . GLU A 1 130 ? 1.706 1.153 21.292 1.00 89.75 130 GLU A C 1
ATOM 1089 O O . GLU A 1 130 ? 0.758 1.162 22.081 1.00 89.75 130 GLU A O 1
ATOM 1094 N N . VAL A 1 131 ? 1.641 0.499 20.128 1.00 89.69 131 VAL A N 1
ATOM 1095 C CA . VAL A 1 131 ? 0.483 -0.300 19.699 1.00 89.69 131 VAL A CA 1
ATOM 1096 C C . VAL A 1 131 ? 0.256 -1.477 20.649 1.00 89.69 131 VAL A C 1
ATOM 1098 O O . VAL A 1 131 ? -0.885 -1.733 21.040 1.00 89.69 131 VAL A O 1
ATOM 1101 N N . THR A 1 132 ? 1.327 -2.158 21.055 1.00 92.06 132 THR A N 1
ATOM 1102 C CA . THR A 1 132 ? 1.270 -3.293 21.984 1.00 92.06 132 THR A CA 1
ATOM 1103 C C . THR A 1 132 ? 0.810 -2.857 23.373 1.00 92.06 132 THR A C 1
ATOM 1105 O O . THR A 1 132 ? -0.129 -3.436 23.911 1.00 92.06 132 THR A O 1
ATOM 1108 N N . GLU A 1 133 ? 1.398 -1.799 23.937 1.00 92.88 133 GLU A N 1
ATOM 1109 C CA . GLU A 1 133 ? 1.005 -1.240 25.238 1.00 92.88 133 GLU A CA 1
ATOM 1110 C C . GLU A 1 133 ? -0.476 -0.818 25.234 1.00 92.88 133 GLU A C 1
ATOM 1112 O O . GLU A 1 133 ? -1.217 -1.116 26.175 1.00 92.88 133 GLU A O 1
ATOM 1117 N N . PHE A 1 134 ? -0.945 -0.188 24.150 1.00 91.69 134 PHE A N 1
ATOM 1118 C CA . PHE A 1 134 ? -2.355 0.167 23.996 1.00 91.69 134 PHE A CA 1
ATOM 1119 C C . PHE A 1 134 ? -3.265 -1.066 23.922 1.00 91.69 134 PHE A C 1
ATOM 1121 O O . PHE A 1 134 ? -4.316 -1.090 24.568 1.00 91.69 134 PHE A O 1
ATOM 1128 N N . TYR A 1 135 ? -2.883 -2.080 23.142 1.00 92.44 135 TYR A N 1
ATOM 1129 C CA . TYR A 1 135 ? -3.647 -3.317 23.010 1.00 92.44 135 TYR A CA 1
ATOM 1130 C C . TYR A 1 135 ? -3.777 -4.040 24.355 1.00 92.44 135 TYR A C 1
ATOM 1132 O O . TYR A 1 135 ? -4.895 -4.352 24.769 1.00 92.44 135 TYR A O 1
ATOM 1140 N N . GLU A 1 136 ? -2.665 -4.237 25.063 1.00 94.75 136 GLU A N 1
ATOM 1141 C CA . GLU A 1 136 ? -2.637 -4.914 26.364 1.00 94.75 136 GLU A CA 1
ATOM 1142 C C . GLU A 1 136 ? -3.489 -4.185 27.409 1.00 94.75 136 GLU A C 1
ATOM 1144 O O . GLU A 1 136 ? -4.241 -4.813 28.152 1.00 94.75 136 GLU A O 1
ATOM 1149 N N . ALA A 1 137 ? -3.448 -2.851 27.428 1.00 92.06 137 ALA A N 1
ATOM 1150 C CA . ALA A 1 137 ? -4.207 -2.066 28.397 1.00 92.06 137 ALA A CA 1
ATOM 1151 C C . ALA A 1 137 ? -5.722 -2.022 28.122 1.00 92.06 137 ALA A C 1
ATOM 1153 O O . ALA A 1 137 ? -6.501 -1.853 29.060 1.00 92.06 137 ALA A O 1
ATOM 1154 N N . ASN A 1 138 ? -6.157 -2.131 26.860 1.00 91.06 138 ASN A N 1
ATOM 1155 C CA . ASN A 1 138 ? -7.538 -1.791 26.484 1.00 91.06 138 ASN A CA 1
ATOM 1156 C C . ASN A 1 138 ? -8.335 -2.931 25.835 1.00 91.06 138 ASN A C 1
ATOM 1158 O O . ASN A 1 138 ? -9.568 -2.943 25.932 1.00 91.06 138 ASN A O 1
ATOM 1162 N N . LEU A 1 139 ? -7.662 -3.855 25.146 1.00 90.62 139 LEU A N 1
ATOM 1163 C CA . LEU A 1 139 ? -8.281 -4.834 24.246 1.00 90.62 139 LEU A CA 1
ATOM 1164 C C . LEU A 1 139 ? -7.923 -6.287 24.583 1.00 90.62 139 LEU A C 1
ATOM 1166 O O . LEU A 1 139 ? -8.716 -7.179 24.275 1.00 90.62 139 LEU A O 1
ATOM 1170 N N . ALA A 1 140 ? -6.774 -6.542 25.214 1.00 91.00 140 ALA A N 1
ATOM 1171 C CA . ALA A 1 140 ? -6.351 -7.893 25.564 1.00 91.00 140 ALA A CA 1
ATOM 1172 C C . ALA A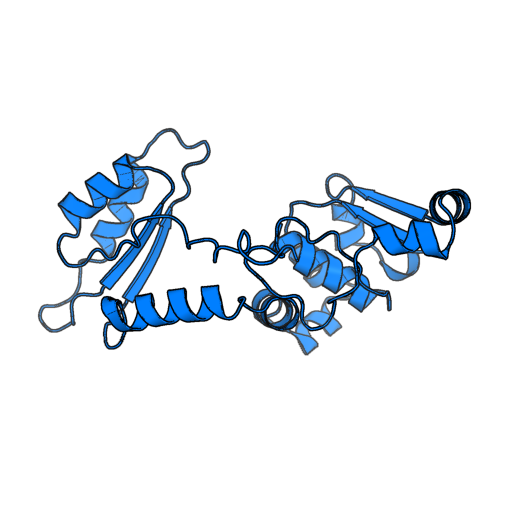 1 140 ? -7.389 -8.610 26.446 1.00 91.00 140 ALA A C 1
ATOM 1174 O O . ALA A 1 140 ? -7.961 -8.047 27.379 1.00 91.00 140 ALA A O 1
ATOM 1175 N N . GLY A 1 141 ? -7.675 -9.871 26.109 1.00 86.06 141 GLY A N 1
ATOM 1176 C CA . GLY A 1 141 ? -8.671 -10.692 26.808 1.00 86.06 141 GLY A CA 1
ATOM 1177 C C . GLY A 1 141 ? -10.134 -10.307 26.550 1.00 86.06 141 GLY A C 1
ATOM 1178 O O . GLY A 1 141 ? -11.027 -10.940 27.112 1.00 86.06 141 GLY A O 1
ATOM 1179 N N . ARG A 1 142 ? -10.409 -9.310 25.696 1.00 84.62 142 ARG A N 1
ATOM 1180 C CA . ARG A 1 142 ? -11.767 -8.874 25.339 1.00 84.62 142 ARG A CA 1
ATOM 1181 C C . ARG A 1 142 ? -12.095 -9.268 23.902 1.00 84.62 142 ARG A C 1
ATOM 1183 O O . ARG A 1 142 ? -11.263 -9.155 23.003 1.00 84.62 142 ARG A O 1
ATOM 1190 N N . ARG A 1 143 ? -13.349 -9.653 23.648 1.00 85.88 143 ARG A N 1
ATOM 1191 C CA . ARG A 1 143 ? -13.880 -9.653 22.277 1.00 85.88 143 ARG A CA 1
ATOM 1192 C C . ARG A 1 143 ? -13.898 -8.204 21.802 1.00 85.88 143 ARG A C 1
ATOM 1194 O O . ARG A 1 143 ? -14.395 -7.343 22.524 1.00 85.88 143 ARG A O 1
ATOM 1201 N N . SER A 1 144 ? -13.351 -7.927 20.626 1.00 87.31 144 SER A N 1
ATOM 1202 C CA . SER A 1 144 ? -13.240 -6.559 20.127 1.00 87.31 144 SER A CA 1
ATOM 1203 C C . SER A 1 144 ? -13.706 -6.418 18.683 1.00 87.31 144 SER A C 1
ATOM 1205 O O . SER A 1 144 ? -13.660 -7.363 17.895 1.00 87.31 144 SER A O 1
ATOM 1207 N N . VAL A 1 145 ? -14.191 -5.223 18.355 1.00 87.38 145 VAL A N 1
ATOM 1208 C CA . VAL A 1 145 ? -14.596 -4.807 17.011 1.00 87.38 145 VAL A CA 1
ATOM 1209 C C . VAL A 1 145 ? -13.879 -3.503 16.687 1.00 87.38 145 VAL A C 1
ATOM 1211 O O . VAL A 1 145 ? -14.012 -2.522 17.415 1.00 87.38 145 VAL A O 1
ATOM 1214 N N . GLY A 1 146 ? -13.116 -3.488 15.595 1.00 88.75 146 GLY A N 1
ATOM 1215 C CA . GLY A 1 146 ? -12.472 -2.281 15.080 1.00 88.75 146 GLY A CA 1
ATOM 1216 C C . GLY A 1 146 ? -13.365 -1.565 14.070 1.00 88.75 146 GLY A C 1
ATOM 1217 O O . GLY A 1 146 ? -13.797 -2.167 13.089 1.00 88.75 146 GLY A O 1
ATOM 1218 N N . ILE A 1 147 ? -13.616 -0.276 14.285 1.00 86.25 147 ILE A N 1
ATOM 1219 C CA . ILE A 1 147 ? -14.378 0.587 13.382 1.00 86.25 147 ILE A CA 1
ATOM 1220 C C . ILE A 1 147 ? -13.483 1.752 12.963 1.00 86.25 147 ILE A C 1
ATOM 1222 O O . ILE A 1 147 ? -13.083 2.572 13.786 1.00 86.25 147 ILE A O 1
ATOM 1226 N N . HIS A 1 148 ? -13.199 1.850 11.666 1.00 86.12 148 HIS A N 1
ATOM 1227 C CA . HIS A 1 148 ? -12.510 2.997 11.084 1.00 86.12 148 HIS A CA 1
ATOM 1228 C C . HIS A 1 148 ? -13.498 3.831 10.264 1.00 86.12 148 HIS A C 1
ATOM 1230 O O . HIS A 1 148 ? -14.037 3.358 9.264 1.00 86.12 148 HIS A O 1
ATOM 1236 N N . VAL A 1 149 ? -13.735 5.074 10.688 1.00 83.06 149 VAL A N 1
ATOM 1237 C CA . VAL A 1 149 ? -14.614 6.024 10.001 1.00 83.06 149 VAL A CA 1
ATOM 1238 C C . VAL A 1 149 ? -13.796 7.197 9.490 1.00 83.06 149 VAL A C 1
ATOM 1240 O O . VAL A 1 149 ? -13.335 8.029 10.271 1.00 83.06 149 VAL A O 1
ATOM 1243 N N . ARG A 1 150 ? -13.666 7.282 8.168 1.00 80.94 150 ARG A N 1
ATOM 1244 C CA . ARG A 1 150 ? -12.990 8.386 7.491 1.00 80.94 150 ARG A CA 1
ATOM 1245 C C . ARG A 1 150 ? -14.016 9.269 6.802 1.00 80.94 150 ARG A C 1
ATOM 1247 O O . ARG A 1 150 ? -14.754 8.800 5.936 1.00 80.94 150 ARG A O 1
ATOM 1254 N N . THR A 1 151 ? -14.053 10.542 7.163 1.00 74.12 151 THR A N 1
ATOM 1255 C CA . THR A 1 151 ? -15.095 11.471 6.721 1.00 74.12 151 THR A CA 1
ATOM 1256 C C . THR A 1 151 ? -14.558 12.374 5.618 1.00 74.12 151 THR A C 1
ATOM 1258 O O . THR A 1 151 ? -14.472 13.589 5.762 1.00 74.12 151 THR A O 1
ATOM 1261 N N . HIS A 1 152 ? -14.208 11.785 4.474 1.00 61.34 152 HIS A N 1
ATOM 1262 C CA . HIS A 1 152 ? -14.072 12.567 3.248 1.00 61.34 152 HIS A CA 1
ATOM 1263 C C . HIS A 1 152 ? -15.416 12.581 2.507 1.00 61.34 152 HIS A C 1
ATOM 1265 O O . HIS A 1 152 ? -16.046 11.546 2.311 1.00 61.34 152 HIS A O 1
ATOM 1271 N N . THR A 1 153 ? -15.859 13.785 2.135 1.00 48.31 153 THR A N 1
ATOM 1272 C CA . THR A 1 153 ? -16.891 14.083 1.117 1.00 48.31 153 THR A CA 1
ATOM 1273 C C . THR A 1 153 ? -18.336 13.580 1.289 1.00 48.31 153 THR A C 1
ATOM 1275 O O . THR A 1 153 ? -19.181 13.982 0.492 1.00 48.31 153 THR A O 1
ATOM 1278 N N . LEU A 1 154 ? -18.707 12.822 2.326 1.00 46.84 154 LEU A N 1
ATOM 1279 C CA . LEU A 1 154 ? -20.117 12.469 2.580 1.00 46.84 154 LEU A CA 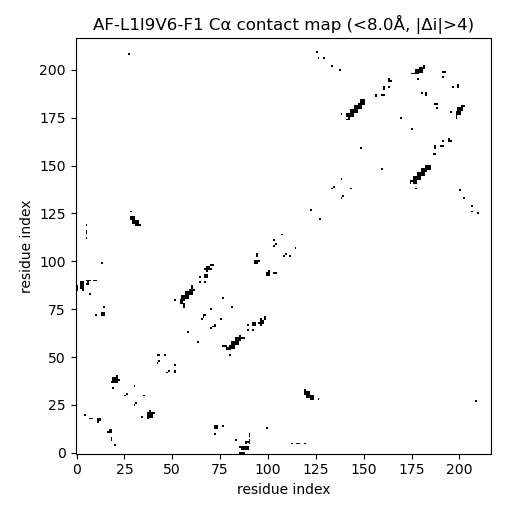1
ATOM 1280 C C . LEU A 1 154 ? -20.713 13.335 3.695 1.00 46.84 154 LEU A C 1
ATOM 1282 O O . LEU A 1 154 ? -20.501 13.096 4.879 1.00 46.84 154 LEU A O 1
ATOM 1286 N N . GLY A 1 155 ? -21.487 14.348 3.304 1.00 46.88 155 GLY A N 1
ATOM 1287 C CA . GLY A 1 155 ? -22.060 15.375 4.179 1.00 46.88 155 GLY A CA 1
ATOM 1288 C C . GLY A 1 155 ? -23.088 14.920 5.226 1.00 46.88 155 GLY A C 1
ATOM 1289 O O . GLY A 1 155 ? -23.832 15.771 5.702 1.00 46.88 155 GLY A O 1
ATOM 1290 N N . HIS A 1 156 ? -23.174 13.638 5.598 1.00 52.12 156 HIS A N 1
ATOM 1291 C CA . HIS A 1 156 ? -24.153 13.133 6.572 1.00 52.12 156 HIS A CA 1
ATOM 1292 C C . HIS A 1 156 ? -23.519 12.210 7.634 1.00 52.12 156 HIS A C 1
ATOM 1294 O O . HIS A 1 156 ? -23.449 10.998 7.422 1.00 52.12 156 HIS A O 1
ATOM 1300 N N . PRO A 1 157 ? -23.132 12.752 8.807 1.00 51.03 157 PRO A N 1
ATOM 1301 C CA . PRO A 1 157 ? -22.602 11.965 9.930 1.00 51.03 157 PRO A CA 1
ATOM 1302 C C . PRO A 1 157 ? -23.572 10.893 10.470 1.00 51.03 157 PRO A C 1
ATOM 1304 O O . PRO A 1 157 ? -23.130 9.873 10.992 1.00 51.03 157 PRO A O 1
ATOM 1307 N N . GLY A 1 158 ? -24.887 11.051 10.269 1.00 49.09 158 GLY A N 1
ATOM 1308 C CA . GLY A 1 158 ? -25.906 10.167 10.854 1.00 49.09 158 GLY A CA 1
ATOM 1309 C C . GLY A 1 158 ? -25.959 8.725 10.324 1.00 49.09 158 GLY A C 1
ATOM 1310 O O . GLY A 1 158 ? -26.563 7.873 10.969 1.00 49.09 158 GLY A O 1
ATOM 1311 N N . LYS A 1 159 ? -25.333 8.396 9.181 1.00 52.16 159 LYS A N 1
ATOM 1312 C CA . LYS A 1 159 ? -25.325 7.003 8.679 1.00 52.16 159 LYS A CA 1
ATOM 1313 C C . LYS A 1 159 ? -24.339 6.103 9.435 1.00 52.16 159 LYS A C 1
ATOM 1315 O O . LYS A 1 159 ? -24.612 4.915 9.588 1.00 52.16 159 LYS A O 1
ATOM 1320 N N . CYS A 1 160 ? -23.239 6.649 9.955 1.00 53.03 160 CYS A N 1
ATOM 1321 C CA . CYS A 1 160 ? -22.204 5.860 10.633 1.00 53.03 160 CYS A CA 1
ATOM 1322 C C . CYS A 1 160 ? -22.600 5.441 12.057 1.00 53.03 160 CYS A C 1
ATOM 1324 O O . CYS A 1 160 ? -22.217 4.361 12.495 1.00 53.03 160 CYS A O 1
ATOM 1326 N N . ALA A 1 161 ? -23.420 6.230 12.755 1.00 48.94 161 ALA A N 1
ATOM 1327 C CA . ALA A 1 161 ? -23.876 5.907 14.108 1.00 48.94 161 ALA A CA 1
ATOM 1328 C C . ALA A 1 161 ? -24.778 4.660 14.169 1.00 48.94 161 ALA A C 1
ATOM 1330 O O . ALA A 1 161 ? -24.729 3.896 15.131 1.00 48.94 161 ALA A O 1
ATOM 1331 N N . SER A 1 162 ? -25.537 4.391 13.099 1.00 51.72 162 SER A N 1
ATOM 1332 C CA . SER A 1 162 ? -26.382 3.192 13.002 1.00 51.72 162 SER A CA 1
ATOM 1333 C C . SER A 1 162 ? -25.590 1.874 12.953 1.00 51.72 162 SER A C 1
ATOM 1335 O O . SER A 1 162 ? -26.107 0.842 13.374 1.00 51.72 162 SER A O 1
ATOM 1337 N N . LEU A 1 163 ? -24.320 1.903 12.520 1.00 51.31 163 LEU A N 1
ATOM 1338 C CA . LEU A 1 163 ? -23.445 0.720 12.489 1.00 51.31 163 LEU A CA 1
ATOM 1339 C C . LEU A 1 163 ? -22.995 0.287 13.891 1.00 51.31 163 LEU A C 1
ATOM 1341 O O . LEU A 1 163 ? -22.815 -0.903 14.128 1.00 51.31 163 LEU A O 1
ATOM 1345 N N . ALA A 1 164 ? -22.869 1.227 14.830 1.00 49.31 164 ALA A N 1
ATOM 1346 C CA . ALA A 1 164 ? -22.555 0.920 16.224 1.00 49.31 164 ALA A CA 1
ATOM 1347 C C . ALA A 1 164 ? -23.762 0.315 16.969 1.00 49.31 164 ALA A C 1
ATOM 1349 O O . ALA A 1 164 ? -23.588 -0.559 17.812 1.00 49.31 164 ALA A O 1
ATOM 1350 N N . GLY A 1 165 ? -24.988 0.719 16.613 1.00 47.69 165 GLY A N 1
ATOM 1351 C CA . GLY A 1 165 ? -26.223 0.171 17.191 1.00 47.69 165 GLY A CA 1
ATOM 1352 C C . GLY A 1 165 ? -26.559 -1.257 16.742 1.00 47.69 165 GLY A C 1
ATOM 1353 O O . GLY A 1 165 ? -27.265 -1.966 17.446 1.00 47.69 165 GLY A O 1
ATOM 1354 N N . GLY A 1 166 ? -26.034 -1.717 15.600 1.00 49.91 166 GLY A N 1
ATOM 1355 C CA . GLY A 1 166 ? -26.144 -3.122 15.178 1.00 49.91 166 GLY A CA 1
ATOM 1356 C C . GLY A 1 166 ? -25.207 -4.069 15.938 1.00 49.91 166 GLY A C 1
ATOM 1357 O O . GLY A 1 166 ? -25.395 -5.280 15.900 1.00 49.91 166 GLY A O 1
ATOM 1358 N N . ALA A 1 167 ? -24.213 -3.526 16.647 1.00 47.72 167 ALA A N 1
ATOM 1359 C CA . ALA A 1 167 ? -23.272 -4.286 17.464 1.00 47.72 167 ALA A CA 1
ATOM 1360 C C . ALA A 1 167 ? -23.761 -4.495 18.910 1.00 47.72 167 ALA A C 1
ATOM 1362 O O . ALA A 1 167 ? -22.986 -4.949 19.739 1.00 47.72 167 ALA A O 1
ATOM 1363 N N . THR A 1 168 ? -25.011 -4.159 19.247 1.00 49.41 168 THR A N 1
ATOM 1364 C CA . THR A 1 168 ? -25.545 -4.300 20.617 1.00 49.41 168 THR A CA 1
ATOM 1365 C C . THR A 1 168 ? -26.659 -5.339 20.747 1.00 49.41 168 THR A C 1
ATOM 1367 O O . THR A 1 168 ? -27.147 -5.567 21.851 1.00 49.41 168 THR A O 1
ATOM 1370 N N . SER A 1 169 ? -27.036 -6.035 19.670 1.00 4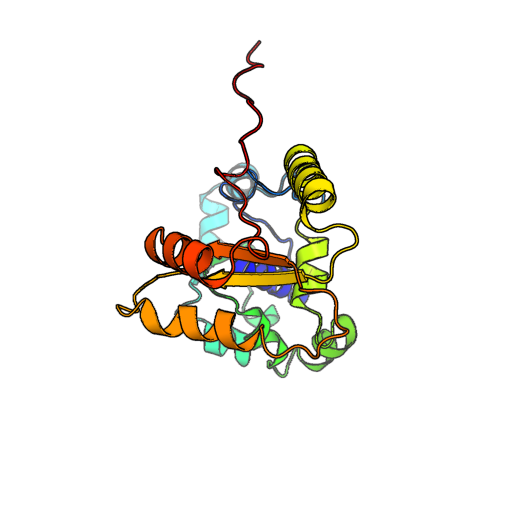8.84 169 SER A N 1
ATOM 1371 C CA . SER A 1 169 ? -27.938 -7.191 19.741 1.00 48.84 169 SER A CA 1
ATOM 1372 C C . SER A 1 169 ? -27.162 -8.464 20.099 1.00 48.84 169 SER A C 1
ATOM 1374 O O . SER A 1 169 ? -27.047 -9.377 19.282 1.00 48.84 169 SER A O 1
ATOM 1376 N N . TYR A 1 170 ? -26.591 -8.502 21.301 1.00 53.94 170 TYR A N 1
ATOM 1377 C CA . TYR A 1 170 ? -25.987 -9.706 21.871 1.00 53.94 170 TYR A CA 1
ATOM 1378 C C . TYR A 1 170 ? -26.896 -10.249 22.978 1.00 53.94 170 TYR A C 1
ATOM 1380 O O . TYR A 1 170 ? -27.478 -9.478 23.740 1.00 53.94 170 TYR A O 1
ATOM 1388 N N . GLY A 1 171 ? -27.090 -11.573 23.005 1.00 50.28 171 GLY A N 1
ATOM 1389 C CA . GLY A 1 171 ? -27.886 -12.244 24.035 1.00 50.28 171 GLY A CA 1
ATOM 1390 C C . GLY A 1 171 ? -27.273 -12.055 25.424 1.00 50.28 171 GLY A C 1
ATOM 1391 O O . GLY A 1 171 ? -26.075 -11.811 25.535 1.00 50.28 171 GLY A O 1
ATOM 1392 N N . GLU A 1 172 ? -28.093 -12.187 26.470 1.00 52.59 172 GLU A N 1
ATOM 1393 C CA . GLU A 1 172 ? -27.774 -11.864 27.877 1.00 52.59 172 GLU A CA 1
ATOM 1394 C C . GLU A 1 172 ? -26.520 -12.560 28.463 1.00 52.59 172 GLU A C 1
ATOM 1396 O O . GLU A 1 172 ? -26.047 -12.146 29.518 1.00 52.59 172 GLU A O 1
ATOM 1401 N N . ASP A 1 173 ? -25.937 -13.542 27.765 1.00 55.34 173 ASP A N 1
ATOM 1402 C CA . ASP A 1 173 ? -24.754 -14.310 28.185 1.00 55.34 173 ASP A CA 1
ATOM 1403 C C . ASP A 1 173 ? -23.453 -13.993 27.405 1.00 55.34 173 ASP A C 1
ATOM 1405 O O . ASP A 1 173 ? -22.401 -14.561 27.710 1.00 55.34 173 ASP A O 1
ATOM 1409 N N . GLU A 1 174 ? -23.465 -13.105 26.400 1.00 58.25 174 GLU A N 1
ATOM 1410 C CA . GLU A 1 174 ? -22.245 -12.755 25.651 1.00 58.25 174 GLU A CA 1
ATOM 1411 C C . GLU A 1 174 ? -21.532 -11.523 26.234 1.00 58.25 174 GLU A C 1
ATOM 1413 O O . GLU A 1 174 ? -22.103 -10.442 26.369 1.00 58.25 174 GLU A O 1
ATOM 1418 N N . LEU A 1 175 ? -20.237 -11.685 26.544 1.00 61.94 175 LEU A N 1
ATOM 1419 C CA . LEU A 1 175 ? -19.324 -10.601 26.924 1.00 61.94 175 LEU A CA 1
ATOM 1420 C C . LEU A 1 175 ? -19.469 -9.411 25.967 1.00 61.94 175 LEU A C 1
ATOM 1422 O O . LEU A 1 175 ? -19.204 -9.530 24.768 1.00 61.94 175 LEU A O 1
ATOM 1426 N N . ILE A 1 176 ? -19.841 -8.261 26.527 1.00 68.56 176 ILE A N 1
ATOM 1427 C CA . ILE A 1 176 ? -20.000 -7.007 25.793 1.00 68.56 176 ILE A CA 1
ATOM 1428 C C . ILE A 1 176 ? -18.667 -6.662 25.097 1.00 68.56 176 ILE A C 1
ATOM 1430 O O . ILE A 1 176 ? -17.642 -6.531 25.782 1.00 68.56 176 ILE A O 1
ATOM 1434 N N . PRO A 1 177 ? -18.632 -6.531 23.757 1.00 82.12 177 PRO A N 1
ATOM 1435 C CA . PRO A 1 177 ? -17.382 -6.335 23.042 1.00 82.12 177 PRO A CA 1
ATOM 1436 C C . PRO A 1 177 ? -16.806 -4.933 23.263 1.00 82.12 177 PRO A C 1
ATOM 1438 O O . PRO A 1 177 ? -17.527 -3.945 23.373 1.00 82.12 177 PRO A O 1
ATOM 1441 N N . ALA A 1 178 ? -15.478 -4.836 23.265 1.00 88.06 178 ALA A N 1
ATOM 1442 C CA . ALA A 1 178 ? -14.782 -3.563 23.136 1.00 88.06 178 ALA A CA 1
ATOM 1443 C C . ALA A 1 178 ? -14.908 -3.046 21.695 1.00 88.06 178 ALA A C 1
ATOM 1445 O O . ALA A 1 178 ? -14.570 -3.753 20.747 1.00 88.06 178 ALA A O 1
ATOM 1446 N N . VAL A 1 179 ? -15.345 -1.806 21.510 1.00 89.81 179 VAL A N 1
ATOM 1447 C CA . VAL A 1 179 ? -15.445 -1.158 20.201 1.00 89.81 179 VAL A CA 1
ATOM 1448 C C . VAL A 1 179 ? -14.301 -0.165 20.059 1.00 89.81 179 VAL A C 1
ATOM 1450 O O . VAL A 1 179 ? -14.345 0.925 20.624 1.00 89.81 179 VAL A O 1
ATOM 1453 N N . MET A 1 180 ? -13.270 -0.532 19.298 1.00 92.38 180 MET A N 1
ATOM 1454 C CA . MET A 1 180 ? -12.169 0.371 18.977 1.00 92.38 180 MET A CA 1
ATOM 1455 C C . MET A 1 180 ? -12.584 1.295 17.832 1.00 92.38 180 MET A C 1
ATOM 1457 O O . MET A 1 180 ? -12.756 0.835 16.704 1.00 92.38 180 MET A O 1
ATOM 1461 N N . LEU A 1 181 ? -12.719 2.594 18.100 1.00 89.56 181 LEU A N 1
ATOM 1462 C CA . LEU A 1 181 ? -13.089 3.586 17.089 1.00 89.56 181 LEU A CA 1
ATOM 1463 C C . LEU A 1 181 ? -11.883 4.427 16.667 1.00 89.56 181 LEU A C 1
ATOM 1465 O O . LEU A 1 181 ? -11.268 5.117 17.479 1.00 89.56 181 LEU A O 1
ATOM 1469 N N . VAL A 1 182 ? -11.615 4.445 15.364 1.00 89.75 182 VAL A N 1
ATOM 1470 C CA . VAL A 1 182 ? -10.663 5.355 14.721 1.00 89.75 182 VAL A CA 1
ATOM 1471 C C . VAL A 1 182 ? -11.448 6.284 13.805 1.00 89.75 182 VAL A C 1
ATOM 1473 O O . VAL A 1 182 ? -12.113 5.826 12.878 1.00 89.75 182 VAL A O 1
ATOM 1476 N N . THR A 1 183 ? -11.411 7.591 14.063 1.00 86.25 183 THR A N 1
ATOM 1477 C CA . THR A 1 183 ? -12.134 8.574 13.248 1.00 86.25 183 THR A CA 1
ATOM 1478 C C . THR A 1 183 ? -11.428 9.923 13.188 1.00 86.25 183 THR A C 1
ATOM 1480 O O . THR A 1 183 ? -10.840 10.368 14.175 1.00 86.25 1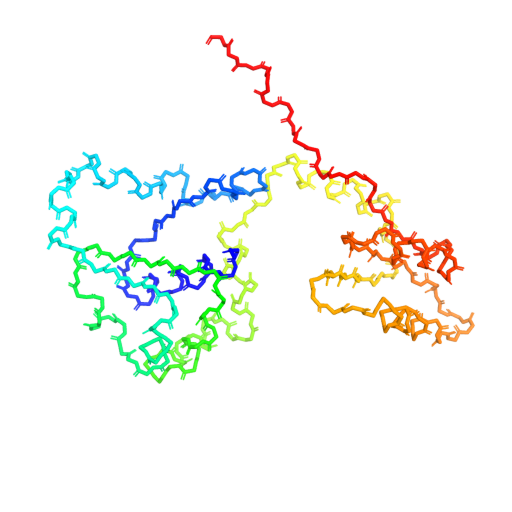83 THR A O 1
ATOM 1483 N N . ASP A 1 184 ? -11.526 10.576 12.029 1.00 84.81 184 ASP A N 1
ATOM 1484 C CA . ASP A 1 184 ? -11.077 11.951 11.784 1.00 84.81 184 ASP A CA 1
ATOM 1485 C C . ASP A 1 184 ? -12.137 13.010 12.148 1.00 84.81 184 ASP A C 1
ATOM 1487 O O . ASP A 1 184 ? -11.870 14.208 12.055 1.00 84.81 184 ASP A O 1
ATOM 1491 N N . ASN A 1 185 ? -13.331 12.591 12.588 1.00 83.94 185 ASN A N 1
ATOM 1492 C CA . ASN A 1 185 ? -14.453 13.481 12.868 1.00 83.94 185 ASN A CA 1
ATOM 1493 C C . ASN A 1 185 ? -14.823 13.504 14.363 1.00 83.94 185 ASN A C 1
ATOM 1495 O O . ASN A 1 185 ? -15.375 12.528 14.887 1.00 83.94 185 ASN A O 1
ATOM 1499 N N . PRO A 1 186 ? -14.614 14.643 15.052 1.00 85.81 186 PRO A N 1
ATOM 1500 C CA . PRO A 1 186 ? -14.944 14.789 16.469 1.00 85.81 186 PRO A CA 1
ATOM 1501 C C . PRO A 1 186 ? -16.423 14.551 16.802 1.00 85.81 186 PRO A C 1
ATOM 1503 O O . PRO A 1 186 ? -16.736 14.069 17.889 1.00 85.81 186 PRO A O 1
ATOM 1506 N N . SER A 1 187 ? -17.339 14.847 15.875 1.00 83.81 187 SER A N 1
ATOM 1507 C CA . SER A 1 187 ? -18.782 14.668 16.098 1.00 83.81 187 SER A CA 1
ATOM 1508 C C . SER A 1 187 ? -19.154 13.188 16.181 1.00 83.81 187 SER A C 1
ATOM 1510 O O . SER A 1 187 ? -19.925 12.797 17.053 1.00 83.81 187 SER A O 1
ATOM 1512 N N . ILE A 1 188 ? -18.548 12.352 15.328 1.00 83.31 188 ILE A N 1
ATOM 1513 C CA . ILE A 1 188 ? -18.736 10.892 15.349 1.00 83.31 188 ILE A CA 1
ATOM 1514 C C . ILE A 1 188 ? -18.186 10.317 16.651 1.00 83.31 188 ILE A C 1
ATOM 1516 O O . ILE A 1 188 ? -18.821 9.468 17.271 1.00 83.31 188 ILE A O 1
ATOM 1520 N N . ARG A 1 189 ? -17.041 10.831 17.112 1.00 85.56 189 ARG A N 1
ATOM 1521 C CA . ARG A 1 189 ? -16.476 10.458 18.410 1.00 85.56 189 ARG A CA 1
ATOM 1522 C C . ARG A 1 189 ? -17.440 10.778 19.557 1.00 85.56 189 ARG A C 1
ATOM 1524 O O . ARG A 1 189 ? -17.709 9.918 20.388 1.00 85.56 189 ARG A O 1
ATOM 1531 N N . GLN A 1 190 ? -17.993 11.992 19.585 1.00 85.62 190 GLN A N 1
ATOM 1532 C CA . GLN A 1 190 ? -18.939 12.411 20.623 1.00 85.62 190 GLN A CA 1
ATOM 1533 C C . GLN A 1 190 ? -20.224 11.573 20.608 1.00 85.62 190 GLN A C 1
ATOM 1535 O O . GLN A 1 190 ? -20.747 11.221 21.664 1.00 85.62 190 GLN A O 1
ATOM 1540 N N . GLU A 1 191 ? -20.738 11.250 19.425 1.00 84.00 191 GLU A N 1
ATOM 1541 C CA . GLU A 1 191 ? -21.912 10.395 19.278 1.00 84.00 191 GLU A CA 1
ATOM 1542 C C . GLU A 1 191 ? -21.634 8.954 19.722 1.00 84.00 191 GLU A C 1
ATOM 1544 O O . GLU A 1 191 ? -22.445 8.366 20.435 1.00 84.00 191 GLU A O 1
ATOM 1549 N N . ALA A 1 192 ? -20.467 8.404 19.381 1.00 84.81 192 ALA A N 1
ATOM 1550 C CA . ALA A 1 192 ? -20.041 7.097 19.861 1.00 84.81 192 ALA A CA 1
ATOM 1551 C C . ALA A 1 192 ? -19.957 7.065 21.394 1.00 84.81 192 ALA A C 1
ATOM 1553 O O . ALA A 1 192 ? -20.483 6.133 21.993 1.00 84.81 192 ALA A O 1
ATOM 1554 N N . TYR A 1 193 ? -19.396 8.097 22.041 1.00 85.88 193 TYR A N 1
ATOM 1555 C CA . TYR A 1 193 ? -19.369 8.178 23.510 1.00 85.88 193 TYR A CA 1
ATOM 1556 C C . TYR A 1 193 ? -20.769 8.108 24.124 1.00 85.88 193 TYR A C 1
ATOM 1558 O O . TYR A 1 193 ? -20.970 7.411 25.114 1.00 85.88 193 TYR A O 1
ATOM 1566 N N . ARG A 1 194 ? -21.747 8.804 23.528 1.00 83.69 194 ARG A N 1
ATOM 1567 C CA . ARG A 1 194 ? -23.133 8.811 24.024 1.00 83.69 194 ARG A CA 1
ATOM 1568 C C . ARG A 1 194 ? -23.819 7.452 23.886 1.00 83.69 194 ARG A C 1
ATOM 1570 O O . ARG A 1 194 ? -24.636 7.120 24.735 1.00 83.69 194 ARG A O 1
ATOM 1577 N N . ASN A 1 195 ? -23.517 6.706 22.823 1.00 83.06 195 ASN A N 1
ATOM 1578 C CA . ASN A 1 195 ? -24.225 5.466 22.491 1.00 83.06 195 ASN A CA 1
ATOM 1579 C C . ASN A 1 195 ? -23.541 4.197 23.020 1.00 83.06 195 ASN A C 1
ATOM 1581 O O . ASN A 1 195 ? -24.226 3.237 23.354 1.00 83.06 195 ASN A O 1
ATOM 1585 N N . LEU A 1 196 ? -22.207 4.173 23.068 1.00 84.06 196 LEU A N 1
ATOM 1586 C CA . LEU A 1 196 ? -21.422 2.979 23.401 1.00 84.06 196 LEU A CA 1
ATOM 1587 C C . LEU A 1 196 ? -20.877 2.991 24.834 1.00 84.06 196 LEU A C 1
ATOM 1589 O O . LEU A 1 196 ? -20.568 1.922 25.357 1.00 84.06 196 LEU A O 1
ATOM 1593 N N . GLY A 1 197 ? -20.775 4.162 25.478 1.00 85.00 197 GLY A N 1
ATOM 1594 C CA . GLY A 1 197 ? -20.288 4.285 26.855 1.00 85.00 197 GLY A CA 1
ATOM 1595 C C . GLY A 1 197 ? -18.974 3.527 27.076 1.00 85.00 197 GLY A C 1
ATOM 1596 O O . GLY A 1 197 ? -18.021 3.698 26.318 1.00 85.00 197 GLY A O 1
ATOM 1597 N N . ASP A 1 198 ? -18.960 2.637 28.068 1.00 85.31 198 ASP A N 1
ATOM 1598 C CA . ASP A 1 198 ? -17.785 1.855 28.490 1.00 85.31 198 ASP 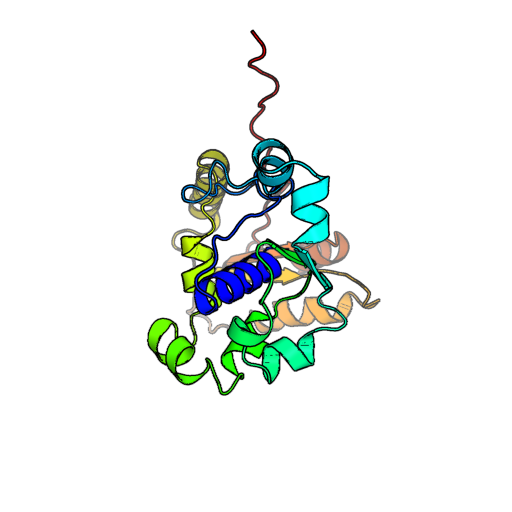A CA 1
ATOM 1599 C C . ASP A 1 198 ? -17.311 0.806 27.462 1.00 85.31 198 ASP A C 1
ATOM 1601 O O . ASP A 1 198 ? -16.231 0.222 27.596 1.00 85.31 198 ASP A O 1
ATOM 1605 N N . GLN A 1 199 ? -18.099 0.549 26.413 1.00 85.69 199 GLN A N 1
ATOM 1606 C CA . GLN A 1 199 ? -17.678 -0.312 25.305 1.00 85.69 199 GLN A CA 1
ATOM 1607 C C . GLN A 1 199 ? -16.656 0.390 24.414 1.00 85.69 199 GLN A C 1
ATOM 1609 O O . GLN A 1 199 ? -15.861 -0.272 23.749 1.00 85.69 199 GLN A O 1
ATOM 1614 N N . LEU A 1 200 ? -16.678 1.722 24.375 1.00 89.56 200 LEU A N 1
ATOM 1615 C CA . LEU A 1 200 ? -15.884 2.502 23.445 1.00 89.56 200 LEU A CA 1
ATOM 1616 C C . LEU A 1 200 ? -14.429 2.599 23.899 1.00 89.56 200 LEU A C 1
ATOM 1618 O O . LEU A 1 200 ? -14.115 3.121 24.965 1.00 89.56 200 LEU A O 1
ATOM 1622 N N . VAL A 1 201 ? -13.532 2.157 23.028 1.00 90.81 201 VAL A N 1
ATOM 1623 C CA . VAL A 1 201 ? -12.088 2.291 23.178 1.00 90.81 201 VAL A CA 1
ATOM 1624 C C . VAL A 1 201 ? -11.594 3.257 22.107 1.00 90.81 201 VAL A C 1
ATOM 1626 O O . VAL A 1 201 ? -11.720 3.005 20.908 1.00 90.81 201 VAL A O 1
ATOM 1629 N N . ILE A 1 202 ? -11.032 4.386 22.530 1.00 86.69 202 ILE A N 1
ATOM 1630 C CA . ILE A 1 202 ? -10.438 5.387 21.640 1.00 86.69 202 ILE A CA 1
ATOM 1631 C C . ILE A 1 202 ? -9.015 5.644 22.107 1.00 86.69 202 ILE A C 1
ATOM 1633 O O . ILE A 1 202 ? -8.769 5.864 23.292 1.00 86.69 202 ILE A O 1
ATOM 1637 N N . ARG A 1 203 ? -8.076 5.643 21.161 1.00 83.44 203 ARG A N 1
ATOM 1638 C CA . ARG A 1 203 ? -6.726 6.132 21.418 1.00 83.44 203 ARG A CA 1
ATOM 1639 C C . ARG A 1 203 ? -6.735 7.656 21.332 1.00 83.44 203 ARG A C 1
ATOM 1641 O O . ARG A 1 203 ? -7.031 8.217 20.276 1.00 83.44 203 ARG A O 1
ATOM 1648 N N . GLU A 1 204 ? -6.428 8.312 22.443 1.00 77.19 204 GLU A N 1
ATOM 1649 C CA . GLU A 1 204 ? -6.309 9.766 22.497 1.00 77.19 204 GLU A CA 1
ATOM 1650 C C . GLU A 1 204 ? -4.921 10.219 22.020 1.00 77.19 204 GLU A C 1
ATOM 1652 O O . GLU A 1 204 ? -3.902 9.653 22.407 1.00 77.19 204 GLU A O 1
ATOM 1657 N N . GLY A 1 205 ? -4.886 11.243 21.162 1.00 68.38 205 GLY A N 1
ATOM 1658 C CA . GLY A 1 205 ? -3.654 11.782 20.569 1.00 68.38 205 GLY A CA 1
ATOM 1659 C C . GLY A 1 205 ? -3.113 10.994 19.361 1.00 68.38 205 GLY A C 1
ATOM 1660 O O . GLY A 1 205 ? -3.546 9.874 19.101 1.00 68.38 205 GLY A O 1
ATOM 1661 N N . PRO A 1 206 ? -2.195 11.567 18.559 1.00 65.62 206 PRO A N 1
ATOM 1662 C CA . PRO A 1 206 ? -1.494 10.856 17.481 1.00 65.62 206 PRO A CA 1
ATOM 1663 C C . PRO A 1 206 ? -0.462 9.876 18.054 1.00 65.62 206 PRO A C 1
ATOM 1665 O O . PRO A 1 206 ? -0.023 10.074 19.184 1.00 65.62 206 PRO A O 1
ATOM 1668 N N . ILE A 1 207 ? -0.086 8.824 17.313 1.00 62.16 207 ILE A N 1
ATOM 1669 C CA . ILE A 1 207 ? 1.056 7.967 17.689 1.00 62.16 207 ILE A CA 1
ATOM 1670 C C . ILE A 1 207 ? 2.275 8.878 17.762 1.00 62.16 207 ILE A C 1
ATOM 1672 O O . ILE A 1 207 ? 2.562 9.612 16.811 1.00 62.16 207 ILE A O 1
ATOM 1676 N N . THR A 1 208 ? 2.883 8.945 18.942 1.00 57.00 208 THR A N 1
ATOM 1677 C CA . THR A 1 208 ? 3.868 9.981 19.239 1.00 57.00 208 THR A CA 1
ATOM 1678 C C . THR A 1 208 ? 5.153 9.694 18.483 1.00 57.00 208 THR A C 1
ATOM 1680 O O . THR A 1 208 ? 5.718 8.610 18.581 1.00 57.00 208 THR A O 1
ATOM 1683 N N . ARG A 1 209 ? 5.632 10.706 17.752 1.00 57.41 209 ARG A N 1
ATOM 1684 C CA . ARG A 1 209 ? 6.987 10.740 17.199 1.00 57.41 209 ARG A CA 1
ATOM 1685 C C . ARG A 1 209 ? 7.943 10.566 18.376 1.00 57.41 209 ARG A C 1
ATOM 1687 O O . ARG A 1 209 ? 7.972 11.419 19.261 1.00 57.41 209 ARG A O 1
ATOM 1694 N N . SER A 1 210 ? 8.688 9.471 18.433 1.00 48.06 210 SER A N 1
ATOM 1695 C CA . SER A 1 210 ? 9.852 9.410 19.310 1.00 48.06 210 SER A CA 1
ATOM 1696 C C . SER A 1 210 ? 10.750 10.604 18.948 1.00 48.06 210 SER A C 1
ATOM 1698 O O . SER A 1 210 ? 11.049 10.838 17.777 1.00 48.06 210 SER A O 1
ATOM 1700 N N . ASN A 1 211 ? 11.095 11.429 19.941 1.00 41.69 211 ASN A N 1
ATOM 1701 C CA . ASN A 1 211 ? 11.950 12.601 19.772 1.00 41.69 211 ASN A CA 1
ATOM 1702 C C . ASN A 1 211 ? 13.314 12.174 19.203 1.00 41.69 211 ASN A C 1
ATOM 1704 O O . ASN A 1 211 ? 14.216 11.819 19.956 1.00 41.69 211 ASN A O 1
ATOM 1708 N N . LEU A 1 212 ? 13.476 12.253 17.882 1.00 44.22 212 LEU A N 1
ATOM 1709 C CA . LEU A 1 212 ? 14.782 12.284 17.217 1.00 44.22 212 LEU A CA 1
ATOM 1710 C C . LEU A 1 212 ? 15.394 13.700 17.223 1.00 44.22 212 LEU A C 1
ATOM 1712 O O . LEU A 1 212 ? 16.439 13.918 16.625 1.00 44.22 212 LEU A O 1
ATOM 1716 N N . GLU A 1 213 ? 14.819 14.657 17.961 1.00 38.38 213 GLU A N 1
ATOM 1717 C CA . GLU A 1 213 ? 15.426 15.978 18.228 1.00 38.38 213 GLU A CA 1
ATOM 1718 C C . GLU A 1 213 ? 16.535 15.933 19.304 1.00 38.38 213 GLU A C 1
ATOM 1720 O O . GLU A 1 213 ? 16.802 16.920 19.983 1.00 38.38 213 GLU A O 1
ATOM 1725 N N . GLY A 1 214 ? 17.183 14.780 19.493 1.00 39.84 214 GLY A N 1
ATOM 1726 C CA . GLY A 1 214 ? 18.072 14.536 20.627 1.00 39.84 214 GLY A CA 1
ATOM 1727 C C . GLY A 1 214 ? 19.447 13.964 20.312 1.00 39.84 214 GLY A C 1
ATOM 1728 O O . GLY A 1 214 ? 20.101 13.565 21.265 1.00 39.84 214 GLY A O 1
ATOM 1729 N N . GLN A 1 215 ? 19.890 13.884 19.052 1.00 34.41 215 GLN A N 1
ATOM 1730 C CA . GLN A 1 215 ? 21.279 13.531 18.709 1.00 34.41 215 GLN A CA 1
ATOM 1731 C C . GLN A 1 215 ? 21.708 14.207 17.399 1.00 34.41 215 GLN A C 1
ATOM 1733 O O . GLN A 1 215 ? 21.690 13.608 16.327 1.00 34.41 215 GLN A O 1
ATOM 1738 N N . VAL A 1 216 ? 22.090 15.479 17.503 1.00 34.72 216 VAL A N 1
ATOM 1739 C CA . VAL A 1 216 ? 23.090 16.077 16.615 1.00 34.72 216 VAL A CA 1
ATOM 1740 C C . VAL A 1 216 ? 24.287 16.368 17.513 1.00 34.72 216 VAL A C 1
ATOM 1742 O O . VAL A 1 216 ? 24.262 17.354 18.248 1.00 34.72 216 VAL A O 1
ATOM 1745 N N . ASP A 1 217 ? 25.265 15.465 17.496 1.00 35.12 217 ASP A N 1
ATOM 1746 C CA . ASP A 1 217 ? 26.651 15.769 17.868 1.00 35.12 217 ASP A CA 1
ATOM 1747 C C . ASP A 1 217 ? 27.445 16.023 16.578 1.00 35.12 217 ASP A C 1
ATOM 1749 O O . ASP A 1 217 ? 27.275 15.232 15.617 1.00 35.12 217 ASP A O 1
#

Mean predicted aligned error: 9.35 Å

Organism: Guillardia theta (strain CCMP2712) (NCBI:txid905079)

Secondary structure (DSSP, 8-state):
-HHHHHHHHHHHHHTTPPP-B--TTTTTTEE-TT-TT-BTHHHHHHH-HHHHHHTEEEEEGGG-HHHHHHS-HHHH--SSEEEEE-SS--HHHHHT-TTTHHHHHHHHGGGHHHHHHHHH-EE-HHHHHHHHHHHHHHTTTS-EEEEEE--SS---THHHHHHHHGGG---TTSPPPEEEEEES-HHHHHHHHHHHGGGEE---SPPP----TT---

pLDDT: mean 80.71, std 16.24, range [34.41, 96.31]